Protein AF-A0A7S1AE52-F1 (afdb_monomer_lite)

pLDDT: mean 74.1, std 18.36, range [29.22, 96.88]

Structure (mmCIF, N/CA/C/O backbone):
data_AF-A0A7S1AE52-F1
#
_entry.id   AF-A0A7S1AE52-F1
#
loop_
_atom_site.group_PDB
_atom_site.id
_atom_site.type_symbol
_atom_site.label_atom_id
_atom_site.label_alt_id
_atom_site.label_comp_id
_atom_site.label_asym_id
_atom_site.label_entity_id
_atom_site.label_seq_id
_atom_site.pdbx_PDB_ins_code
_atom_site.Cartn_x
_atom_site.Cartn_y
_atom_site.Cartn_z
_atom_site.occupancy
_atom_site.B_iso_or_equiv
_atom_site.auth_seq_id
_atom_site.auth_comp_id
_atom_site.auth_asym_id
_atom_site.auth_atom_id
_atom_site.pdbx_PDB_model_num
ATOM 1 N N . SER A 1 1 ? 1.990 -27.982 -14.416 1.00 66.44 1 SER A N 1
ATOM 2 C CA . SER A 1 1 ? 2.678 -29.198 -13.923 1.00 66.44 1 SER A CA 1
ATOM 3 C C . SER A 1 1 ? 4.052 -29.264 -14.554 1.00 66.44 1 SER A C 1
ATOM 5 O O . SER A 1 1 ? 4.209 -28.707 -15.624 1.00 66.44 1 SER A O 1
ATOM 7 N N . TRP A 1 2 ? 5.052 -29.884 -13.930 1.00 62.38 2 TRP A N 1
ATOM 8 C CA . TRP A 1 2 ? 6.302 -30.185 -14.641 1.00 62.38 2 TRP A CA 1
ATOM 9 C C . TRP A 1 2 ? 6.103 -31.442 -15.500 1.00 62.38 2 TRP A C 1
ATOM 11 O O . TRP A 1 2 ? 5.655 -32.460 -14.971 1.00 62.38 2 TRP A O 1
ATOM 21 N N . ASP A 1 3 ? 6.405 -31.352 -16.794 1.00 71.38 3 ASP A N 1
ATOM 22 C CA . ASP A 1 3 ? 6.378 -32.452 -17.761 1.00 71.38 3 ASP A CA 1
ATOM 23 C C . ASP A 1 3 ? 7.810 -32.965 -17.969 1.00 71.38 3 ASP A C 1
ATOM 25 O O . ASP A 1 3 ? 8.670 -32.288 -18.541 1.00 71.38 3 ASP A O 1
ATOM 29 N N . VAL A 1 4 ? 8.061 -34.171 -17.457 1.00 66.31 4 VAL A N 1
ATOM 30 C CA . VAL A 1 4 ? 9.372 -34.831 -17.472 1.00 66.31 4 VAL A CA 1
ATOM 31 C C . VAL A 1 4 ? 9.773 -35.239 -18.892 1.00 66.31 4 VAL A C 1
ATOM 33 O O . VAL A 1 4 ? 10.953 -35.161 -19.225 1.00 66.31 4 VAL A O 1
ATOM 36 N N . ASP A 1 5 ? 8.811 -35.619 -19.735 1.00 67.69 5 ASP A N 1
ATOM 37 C CA . ASP A 1 5 ? 9.072 -36.125 -21.086 1.00 67.69 5 ASP A CA 1
ATOM 38 C C . ASP A 1 5 ? 9.421 -34.989 -22.056 1.00 67.69 5 ASP A C 1
ATOM 40 O O . ASP A 1 5 ? 10.142 -35.193 -23.035 1.00 67.69 5 ASP A O 1
ATOM 44 N N . ARG A 1 6 ? 8.931 -33.775 -21.774 1.00 61.56 6 ARG A N 1
ATOM 45 C CA . ARG A 1 6 ? 9.176 -32.571 -22.586 1.00 61.56 6 ARG A CA 1
ATOM 46 C C . ARG A 1 6 ? 10.157 -31.576 -21.967 1.00 61.56 6 ARG A C 1
ATOM 48 O O . ARG A 1 6 ? 10.459 -30.569 -22.603 1.00 61.56 6 ARG A O 1
ATOM 55 N N . GLY A 1 7 ? 10.645 -31.830 -20.751 1.00 63.31 7 GLY A N 1
ATOM 56 C CA . GLY A 1 7 ? 11.603 -30.960 -20.060 1.00 63.31 7 GLY A CA 1
ATOM 57 C C . GLY A 1 7 ? 11.081 -29.537 -19.819 1.00 63.31 7 GLY A C 1
ATOM 58 O O . GLY A 1 7 ? 11.831 -28.569 -19.954 1.00 63.31 7 GLY A O 1
ATOM 59 N N . GLY A 1 8 ? 9.788 -29.390 -19.515 1.00 71.75 8 GLY A N 1
ATOM 60 C CA . GLY A 1 8 ? 9.139 -28.081 -19.437 1.00 71.75 8 GLY A CA 1
ATOM 61 C C . GLY A 1 8 ? 7.974 -28.011 -18.456 1.00 71.75 8 GLY A C 1
ATOM 62 O O . GLY A 1 8 ? 7.498 -29.013 -17.927 1.00 71.75 8 GLY A O 1
ATOM 63 N N . TRP A 1 9 ? 7.497 -26.795 -18.209 1.00 64.94 9 TRP A N 1
ATOM 64 C CA . TRP A 1 9 ? 6.322 -26.527 -17.387 1.00 64.94 9 TRP A CA 1
ATOM 65 C C . TRP A 1 9 ? 5.065 -26.470 -18.253 1.00 64.94 9 TRP A C 1
ATOM 67 O O . TRP A 1 9 ? 4.954 -25.649 -19.156 1.00 64.94 9 TRP A O 1
ATOM 77 N N . GLU A 1 10 ? 4.072 -27.291 -17.943 1.00 64.12 10 GLU A N 1
ATOM 78 C CA . GLU A 1 10 ? 2.704 -27.108 -18.413 1.00 64.12 10 GLU A CA 1
ATOM 79 C C . GLU A 1 10 ? 2.017 -26.007 -17.608 1.00 64.12 10 GLU A C 1
ATOM 81 O O . GLU A 1 10 ? 1.834 -26.120 -16.387 1.00 64.12 10 GLU A O 1
ATOM 86 N N . VAL A 1 11 ? 1.610 -24.952 -18.301 1.00 65.25 11 VAL A N 1
ATOM 87 C CA . VAL A 1 11 ? 0.872 -23.832 -17.730 1.00 65.25 11 VAL A CA 1
ATOM 88 C C . VAL A 1 11 ? -0.557 -23.869 -18.246 1.00 65.25 11 VAL A C 1
ATOM 90 O O . VAL A 1 11 ? -0.800 -23.932 -19.452 1.00 65.25 11 VAL A O 1
ATOM 93 N N . PHE A 1 12 ? -1.500 -23.825 -17.309 1.00 58.16 12 PHE A N 1
ATOM 94 C CA . PHE A 1 12 ? -2.924 -23.721 -17.596 1.00 58.16 12 PHE A CA 1
ATOM 95 C C . PHE A 1 12 ? -3.295 -22.247 -17.685 1.00 58.16 12 PHE A C 1
ATOM 97 O O . PHE A 1 12 ? -3.164 -21.504 -16.711 1.00 58.16 12 PHE A O 1
ATOM 104 N N . LEU A 1 13 ? -3.735 -21.825 -18.863 1.00 59.34 13 LEU A N 1
ATOM 105 C CA . LEU A 1 13 ? -4.192 -20.467 -19.101 1.00 59.34 13 LEU A CA 1
ATOM 106 C C . LEU A 1 13 ? -5.640 -20.310 -18.627 1.00 59.34 13 LEU A C 1
ATOM 108 O O . LEU A 1 13 ? -6.417 -21.265 -18.602 1.00 59.34 13 LEU A O 1
ATOM 112 N N . SER A 1 14 ? -6.034 -19.079 -18.303 1.00 40.97 14 SER A N 1
ATOM 113 C CA . SER A 1 14 ? -7.422 -18.742 -17.948 1.00 40.97 14 SER A CA 1
ATOM 114 C C . SER A 1 14 ? -8.420 -19.007 -19.084 1.00 40.97 14 SER A C 1
ATOM 116 O O . SER A 1 14 ? -9.617 -19.105 -18.834 1.00 40.97 14 SER A O 1
ATOM 118 N N . SER A 1 15 ? -7.929 -19.179 -20.316 1.00 56.28 15 SER A N 1
ATOM 119 C CA . SER A 1 15 ? -8.690 -19.628 -21.485 1.00 56.28 15 SER A CA 1
ATOM 120 C C . SER A 1 15 ? -9.031 -21.127 -21.475 1.00 56.28 15 SER A C 1
ATOM 122 O O . SER A 1 15 ? -9.765 -21.581 -22.347 1.00 56.28 15 SER A O 1
ATOM 124 N N . GLY A 1 16 ? -8.493 -21.906 -20.529 1.00 58.25 16 GLY A N 1
ATOM 125 C CA . GLY A 1 16 ? -8.611 -23.368 -20.491 1.00 58.25 16 GLY A CA 1
ATOM 126 C C . GLY A 1 16 ? -7.585 -24.103 -21.362 1.00 58.25 16 GLY A C 1
ATOM 127 O O . GLY A 1 16 ? -7.551 -25.332 -21.366 1.00 58.25 16 GLY A O 1
ATOM 128 N N . GLU A 1 17 ? -6.729 -23.373 -22.081 1.00 60.62 17 GLU A N 1
ATOM 129 C CA . GLU A 1 17 ? -5.633 -23.943 -22.863 1.00 60.62 17 GLU A CA 1
ATOM 130 C C . GLU A 1 17 ? -4.474 -24.371 -21.951 1.00 60.62 17 GLU A C 1
ATOM 132 O O . GLU A 1 17 ? -4.140 -23.692 -20.978 1.00 60.62 17 GLU A O 1
ATOM 137 N N . THR A 1 18 ? -3.834 -25.490 -22.286 1.00 61.44 18 THR A N 1
ATOM 138 C CA . THR A 1 18 ? -2.590 -25.934 -21.645 1.00 61.44 18 THR A CA 1
ATOM 139 C C . THR A 1 18 ? -1.436 -25.693 -22.608 1.00 61.44 18 THR A C 1
ATOM 141 O O . THR A 1 18 ? -1.448 -26.226 -23.716 1.00 61.44 18 THR A O 1
ATOM 144 N N . LYS A 1 19 ? -0.440 -24.902 -22.197 1.00 67.81 19 LYS A N 1
ATOM 145 C CA . LYS A 1 19 ? 0.780 -24.666 -22.984 1.00 67.81 19 LYS A CA 1
ATOM 146 C C . LYS A 1 19 ? 2.000 -25.238 -22.281 1.00 67.81 19 LYS A C 1
ATOM 148 O O . LYS A 1 19 ? 2.172 -25.043 -21.081 1.00 67.81 19 LYS A O 1
ATOM 153 N N . SER A 1 20 ? 2.865 -25.898 -23.045 1.00 64.81 20 SER A N 1
ATOM 154 C CA . SER A 1 20 ? 4.190 -26.308 -22.579 1.00 64.81 20 SER A CA 1
ATOM 155 C C . SER A 1 20 ? 5.163 -25.141 -22.747 1.00 64.81 20 SER A C 1
ATOM 157 O O . SER A 1 20 ? 5.385 -24.672 -23.862 1.00 64.81 20 SER A O 1
ATOM 159 N N . ILE A 1 21 ? 5.742 -24.676 -21.645 1.00 63.88 21 ILE A N 1
ATOM 160 C CA . ILE A 1 21 ? 6.826 -23.696 -21.626 1.00 63.88 21 ILE A CA 1
ATOM 161 C C . ILE A 1 21 ? 8.122 -24.452 -21.343 1.00 63.88 21 ILE A C 1
ATOM 163 O O . ILE A 1 21 ? 8.258 -25.091 -20.299 1.00 63.88 21 ILE A O 1
ATOM 167 N N . LEU A 1 22 ? 9.067 -24.406 -22.280 1.00 60.69 22 LEU A N 1
ATOM 168 C CA . LEU A 1 22 ? 10.377 -25.036 -22.108 1.00 60.69 22 LEU A CA 1
ATOM 169 C C . LEU A 1 22 ? 11.148 -24.344 -20.978 1.00 60.69 22 LEU A C 1
ATOM 171 O O . LEU A 1 22 ? 11.118 -23.118 -20.869 1.00 60.69 22 LEU A O 1
ATOM 175 N N . ALA A 1 23 ? 11.842 -25.123 -20.146 1.00 55.34 23 ALA A N 1
ATOM 176 C CA . ALA A 1 23 ? 12.580 -24.597 -18.996 1.00 55.34 23 ALA A CA 1
ATOM 177 C C . ALA A 1 23 ? 13.668 -23.582 -19.387 1.00 55.34 23 ALA A C 1
ATOM 179 O O . ALA A 1 23 ? 13.925 -22.645 -18.644 1.00 55.34 23 ALA A O 1
ATOM 180 N N . GLU A 1 24 ? 14.253 -23.721 -20.577 1.00 53.72 24 GLU A N 1
ATOM 181 C CA . GLU A 1 24 ? 15.233 -22.776 -21.130 1.00 53.72 24 GLU A CA 1
ATOM 182 C C . GLU A 1 24 ? 14.664 -21.372 -21.389 1.00 53.72 24 GLU A C 1
ATOM 184 O O . GLU A 1 24 ? 15.418 -20.408 -21.373 1.00 53.72 24 GLU A O 1
ATOM 189 N N . ASN A 1 25 ? 13.341 -21.250 -21.559 1.00 48.78 25 ASN A N 1
ATOM 190 C CA . ASN A 1 25 ? 12.641 -19.972 -21.727 1.00 48.78 25 ASN A CA 1
ATOM 191 C C . ASN A 1 25 ? 12.161 -19.381 -20.386 1.00 48.78 25 ASN A C 1
ATOM 193 O O . ASN A 1 25 ? 11.552 -18.313 -20.359 1.00 48.78 25 ASN A O 1
ATOM 197 N N . LEU A 1 26 ? 12.395 -20.084 -19.273 1.00 45.78 26 LEU A N 1
ATOM 198 C CA . LEU A 1 26 ? 12.061 -19.670 -17.913 1.00 45.78 26 LEU A CA 1
ATOM 199 C C . LEU A 1 26 ? 13.355 -19.541 -17.108 1.00 45.78 26 LEU A C 1
ATOM 201 O O . LEU A 1 26 ? 13.813 -20.485 -16.469 1.00 45.78 26 LEU A O 1
ATOM 205 N N . HIS A 1 27 ? 13.940 -18.349 -17.108 1.00 45.44 27 HIS A N 1
ATOM 206 C CA . HIS A 1 27 ? 15.081 -18.062 -16.247 1.00 45.44 27 HIS A CA 1
ATOM 207 C C . HIS A 1 27 ? 14.590 -17.710 -14.838 1.00 45.44 27 HIS A C 1
ATOM 209 O O . HIS A 1 27 ? 14.146 -16.592 -14.580 1.00 45.44 27 HIS A O 1
ATOM 215 N N . LEU A 1 28 ? 14.678 -18.668 -13.910 1.00 40.53 28 LEU A N 1
ATOM 216 C CA . LEU A 1 28 ? 14.744 -18.347 -12.484 1.00 40.53 28 LEU A CA 1
ATOM 217 C C . LEU A 1 28 ? 16.058 -17.599 -12.255 1.00 40.53 28 LEU A C 1
ATOM 219 O O . LEU A 1 28 ? 17.143 -18.164 -12.390 1.00 40.53 28 LEU A O 1
ATOM 223 N N . VAL A 1 29 ? 15.962 -16.302 -11.976 1.00 42.91 29 VAL A N 1
ATOM 224 C CA . VAL A 1 29 ? 17.127 -15.498 -11.615 1.00 42.91 29 VAL A CA 1
ATOM 225 C C . VAL A 1 29 ? 17.435 -15.793 -10.147 1.00 42.91 29 VAL A C 1
ATOM 227 O O . VAL A 1 29 ? 16.880 -15.170 -9.248 1.00 42.91 29 VAL A O 1
ATOM 230 N N . ASP A 1 30 ? 18.290 -16.788 -9.901 1.00 34.81 30 ASP A N 1
ATOM 231 C CA . ASP A 1 30 ? 18.739 -17.164 -8.547 1.00 34.81 30 ASP A CA 1
ATOM 232 C C . ASP A 1 30 ? 19.649 -16.098 -7.905 1.00 34.81 30 ASP A C 1
ATOM 234 O O . ASP A 1 30 ? 19.925 -16.134 -6.703 1.00 34.81 30 ASP A O 1
ATOM 238 N N . GLN A 1 31 ? 20.137 -15.135 -8.693 1.00 38.19 31 GLN A N 1
ATOM 239 C CA . GLN A 1 31 ? 20.915 -14.013 -8.182 1.00 38.19 31 GLN A CA 1
ATOM 240 C C . GLN A 1 31 ? 19.972 -12.901 -7.721 1.00 38.19 31 GLN A C 1
ATOM 242 O O . GLN A 1 31 ? 19.211 -12.336 -8.502 1.00 38.19 31 GLN A O 1
ATOM 247 N N . VAL A 1 32 ? 20.026 -12.590 -6.424 1.00 43.69 32 VAL A N 1
ATOM 248 C CA . VAL A 1 32 ? 19.354 -11.418 -5.858 1.00 43.69 32 VAL A CA 1
ATOM 249 C C . VAL A 1 32 ? 20.001 -10.176 -6.461 1.00 43.69 32 VAL A C 1
ATOM 251 O O . VAL A 1 32 ? 21.048 -9.724 -5.999 1.00 43.69 32 VAL A O 1
ATOM 254 N N . GLU A 1 33 ? 19.375 -9.637 -7.499 1.00 45.00 33 GLU A N 1
ATOM 255 C CA . GLU A 1 33 ? 19.780 -8.366 -8.082 1.00 45.00 33 GLU A CA 1
ATOM 256 C C . GLU A 1 33 ? 19.537 -7.238 -7.077 1.00 45.00 33 GLU A C 1
ATOM 258 O O . GLU A 1 33 ? 18.472 -7.129 -6.460 1.00 45.00 33 GLU A O 1
ATOM 263 N N . VAL A 1 34 ? 20.544 -6.379 -6.906 1.00 52.03 34 VAL A N 1
ATOM 264 C CA . VAL A 1 34 ? 20.445 -5.204 -6.026 1.00 52.03 34 VAL A CA 1
ATOM 265 C C . VAL A 1 34 ? 19.402 -4.218 -6.569 1.00 52.03 34 VAL A C 1
ATOM 267 O O . VAL A 1 34 ? 18.691 -3.582 -5.785 1.00 52.03 34 VAL A O 1
ATOM 270 N N . GLU A 1 35 ? 19.271 -4.159 -7.898 1.00 52.91 35 GLU A N 1
ATOM 271 C CA . GLU A 1 35 ? 18.301 -3.352 -8.639 1.00 52.91 35 GLU A CA 1
ATOM 272 C C . GLU A 1 35 ? 17.615 -4.215 -9.715 1.00 52.91 35 GLU A C 1
ATOM 274 O O . GLU A 1 35 ? 18.134 -4.348 -10.824 1.00 52.91 35 GLU A O 1
ATOM 279 N N . PRO A 1 36 ? 16.466 -4.849 -9.412 1.00 52.31 36 PRO A N 1
ATOM 280 C CA . PRO A 1 36 ? 15.739 -5.625 -10.409 1.00 52.31 36 PRO A CA 1
ATOM 281 C C . PRO A 1 36 ? 15.164 -4.694 -11.486 1.00 52.31 36 PRO A C 1
ATOM 283 O O . PRO A 1 36 ? 14.478 -3.725 -11.163 1.00 52.31 36 PRO A O 1
ATOM 286 N N . LYS A 1 37 ? 15.400 -5.013 -12.762 1.00 52.75 37 LYS A N 1
ATOM 287 C CA . LYS A 1 37 ? 14.788 -4.327 -13.909 1.00 52.75 37 LYS A CA 1
ATOM 288 C C . LYS A 1 37 ? 13.610 -5.147 -14.426 1.00 52.75 37 LYS A C 1
ATOM 290 O O . LYS A 1 37 ? 13.794 -6.306 -14.799 1.00 52.75 37 LYS A O 1
ATOM 295 N N . LEU A 1 38 ? 12.411 -4.570 -14.469 1.00 52.78 38 LEU A N 1
ATOM 296 C CA . LEU A 1 38 ? 11.306 -5.157 -15.226 1.00 52.78 38 LEU A CA 1
ATOM 297 C C . LEU A 1 38 ? 11.445 -4.643 -16.662 1.00 52.78 38 LEU A C 1
ATOM 299 O O . LEU A 1 38 ? 11.381 -3.442 -16.898 1.00 52.78 38 LEU A O 1
ATOM 303 N N . SER A 1 39 ? 11.708 -5.522 -17.630 1.00 47.47 39 SER A N 1
ATOM 304 C CA . SER A 1 39 ? 11.838 -5.086 -19.024 1.00 47.47 39 SER A CA 1
ATOM 305 C C . SER A 1 39 ? 10.466 -4.758 -19.616 1.00 47.47 39 SER A C 1
ATOM 307 O O . SER A 1 39 ? 9.587 -5.618 -19.650 1.00 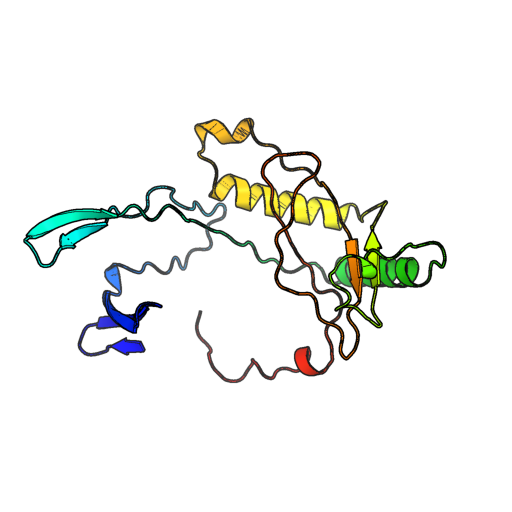47.47 39 SER A O 1
ATOM 309 N N . ILE A 1 40 ? 10.322 -3.542 -20.141 1.00 48.75 40 ILE A N 1
ATOM 310 C CA . ILE A 1 40 ? 9.098 -2.995 -20.751 1.00 48.75 40 ILE A CA 1
ATOM 311 C C . ILE A 1 40 ? 8.679 -3.664 -22.074 1.00 48.75 40 ILE A C 1
ATOM 313 O O . ILE A 1 40 ? 7.547 -3.494 -22.525 1.00 48.75 40 ILE A O 1
ATOM 317 N N . PHE A 1 41 ? 9.556 -4.455 -22.699 1.00 49.94 41 PHE A N 1
ATOM 318 C CA . PHE A 1 41 ? 9.269 -5.129 -23.965 1.00 49.94 41 PHE A CA 1
ATOM 319 C C . PHE A 1 41 ? 8.783 -6.555 -23.712 1.00 49.94 41 PHE A C 1
ATOM 321 O O . PHE A 1 41 ? 9.564 -7.503 -23.626 1.00 49.94 41 PHE A O 1
ATOM 328 N N . GLY A 1 42 ? 7.462 -6.696 -23.595 1.00 51.25 42 GLY A N 1
ATOM 329 C CA . GLY A 1 42 ? 6.806 -7.986 -23.758 1.00 51.25 42 GLY A CA 1
ATOM 330 C C . GLY A 1 42 ? 7.159 -8.584 -25.121 1.00 51.25 42 GLY A C 1
ATOM 331 O O . GLY A 1 42 ? 7.307 -7.867 -26.108 1.00 51.25 42 GLY A O 1
ATOM 332 N N . CYS A 1 43 ? 7.324 -9.903 -25.174 1.00 46.47 43 CYS A N 1
ATOM 333 C CA . CYS A 1 43 ? 7.560 -10.599 -26.432 1.00 46.47 43 CYS A CA 1
ATOM 334 C C . CYS A 1 43 ? 6.359 -10.353 -27.364 1.00 46.47 43 CYS A C 1
ATOM 336 O O . CYS A 1 43 ? 5.224 -10.648 -26.979 1.00 46.47 43 CYS A O 1
ATOM 338 N N . GLU A 1 44 ? 6.595 -9.791 -28.551 1.00 51.00 44 GLU A N 1
ATOM 339 C CA . GLU A 1 44 ? 5.577 -9.688 -29.598 1.00 51.00 44 GLU A CA 1
ATOM 340 C C . GLU A 1 44 ? 5.114 -11.100 -29.961 1.00 51.00 44 GLU A C 1
ATOM 342 O O . GLU A 1 44 ? 5.909 -11.950 -30.373 1.00 51.00 44 GLU A O 1
ATOM 347 N N . VAL A 1 45 ? 3.827 -11.384 -29.765 1.00 55.41 45 VAL A N 1
ATOM 348 C CA . VAL A 1 45 ? 3.270 -12.692 -30.104 1.00 55.41 45 VAL A CA 1
ATOM 349 C C . VAL A 1 45 ? 2.627 -12.602 -31.476 1.00 55.41 45 VAL A C 1
ATOM 351 O O . VAL A 1 45 ? 1.530 -12.068 -31.622 1.00 55.41 45 VAL A O 1
ATOM 354 N N . HIS A 1 46 ? 3.287 -13.189 -32.468 1.00 48.69 46 HIS A N 1
ATOM 355 C CA . HIS A 1 46 ? 2.702 -13.393 -33.787 1.00 48.69 46 HIS A CA 1
ATOM 356 C C . HIS A 1 46 ? 1.798 -14.630 -33.778 1.00 48.69 46 HIS A C 1
ATOM 358 O O . HIS A 1 46 ? 2.214 -15.723 -33.385 1.00 48.69 46 HIS A O 1
ATOM 364 N N . GLY A 1 47 ? 0.571 -14.480 -34.260 1.00 51.44 47 GLY A N 1
ATOM 365 C CA . GLY A 1 47 ? -0.384 -15.568 -34.426 1.00 51.44 47 GLY A CA 1
ATOM 366 C C . GLY A 1 47 ? -1.042 -15.566 -35.800 1.00 51.44 47 GLY A C 1
ATOM 367 O O . GLY A 1 47 ? -0.815 -14.683 -36.628 1.00 51.44 47 GLY A O 1
ATOM 368 N N . ALA A 1 48 ? -1.861 -16.586 -36.044 1.00 54.41 48 ALA A N 1
ATOM 369 C CA . ALA A 1 48 ? -2.714 -16.674 -37.220 1.00 54.41 48 ALA A CA 1
ATOM 370 C C . ALA A 1 48 ? -4.125 -17.107 -36.808 1.00 54.41 48 ALA A C 1
ATOM 372 O O . ALA A 1 48 ? -4.293 -18.027 -36.003 1.00 54.41 48 ALA A O 1
ATOM 373 N N . LEU A 1 49 ? -5.138 -16.435 -37.348 1.00 57.12 49 LEU A N 1
ATOM 374 C CA . LEU A 1 49 ? -6.539 -16.811 -37.199 1.00 57.12 49 LEU A CA 1
ATOM 375 C C . LEU A 1 49 ? -6.829 -18.079 -38.011 1.00 57.12 49 LEU A C 1
ATOM 377 O O . LEU A 1 49 ? -6.115 -18.412 -38.956 1.00 57.12 49 LEU A O 1
ATOM 381 N N . SER A 1 50 ? -7.919 -18.778 -37.686 1.00 53.12 50 SER A N 1
ATOM 382 C CA . SER A 1 50 ? -8.328 -20.017 -38.371 1.00 53.12 50 SER A CA 1
ATOM 383 C C . SER A 1 50 ? -8.564 -19.853 -39.879 1.00 53.12 50 SER A C 1
ATOM 385 O O . SER A 1 50 ? -8.559 -20.840 -40.609 1.00 53.12 50 SER A O 1
ATOM 387 N N . GLN A 1 51 ? -8.749 -18.616 -40.345 1.00 67.19 51 GLN A N 1
ATOM 388 C CA . GLN A 1 51 ? -8.916 -18.256 -41.755 1.00 67.19 51 GLN A CA 1
ATOM 389 C C . GLN A 1 51 ? -7.600 -17.854 -42.451 1.00 67.19 51 GLN A C 1
ATOM 391 O O . GLN A 1 51 ? -7.608 -17.583 -43.646 1.00 67.19 51 GLN A O 1
ATOM 396 N N . GLY A 1 52 ? -6.468 -17.867 -41.735 1.00 57.53 52 GLY A N 1
ATOM 397 C CA . GLY A 1 52 ? -5.126 -17.622 -42.277 1.00 57.53 52 GLY A CA 1
ATOM 398 C C . GLY A 1 52 ? -4.575 -16.207 -42.066 1.00 57.53 52 GLY A C 1
ATOM 399 O O . GLY A 1 52 ? -3.388 -15.989 -42.309 1.00 57.53 52 GLY A O 1
ATOM 400 N N . ASP A 1 53 ? -5.386 -15.264 -41.581 1.00 73.44 53 ASP A N 1
ATOM 401 C CA . ASP A 1 53 ? -4.940 -13.894 -41.305 1.00 73.44 53 ASP A CA 1
ATOM 402 C C . ASP A 1 53 ? -3.971 -13.845 -40.122 1.00 73.44 53 ASP A C 1
ATOM 404 O O . ASP A 1 53 ? -4.229 -14.434 -39.070 1.00 73.44 53 ASP A O 1
ATOM 408 N N . ARG A 1 54 ? -2.857 -13.125 -40.281 1.00 59.34 54 ARG A N 1
ATOM 409 C CA . ARG A 1 54 ? -1.855 -12.942 -39.222 1.00 59.34 54 ARG A CA 1
ATOM 410 C C . ARG A 1 54 ? -2.297 -11.847 -38.253 1.00 59.34 54 ARG A C 1
ATOM 412 O O . ARG A 1 54 ? -2.897 -10.862 -38.675 1.00 59.34 54 ARG A O 1
ATOM 419 N N . PHE A 1 55 ? -1.972 -12.005 -36.975 1.00 54.84 55 PHE A N 1
ATOM 420 C CA . PHE A 1 55 ? -2.155 -10.965 -35.965 1.00 54.84 55 PHE A CA 1
ATOM 421 C C . PHE A 1 55 ? -0.924 -10.853 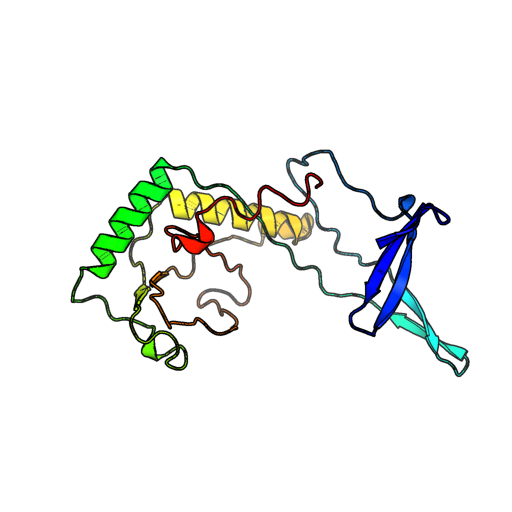-35.073 1.00 54.84 55 PHE A C 1
ATOM 423 O O . PHE A 1 55 ? -0.230 -11.845 -34.850 1.00 54.84 55 PHE A O 1
ATOM 430 N N . ASP A 1 56 ? -0.732 -9.664 -34.511 1.00 64.50 56 ASP A N 1
ATOM 431 C CA . ASP A 1 56 ? 0.304 -9.377 -33.526 1.00 64.50 56 ASP A CA 1
ATOM 432 C C . ASP A 1 56 ? -0.371 -9.037 -32.196 1.00 64.50 56 ASP A C 1
ATOM 434 O O . ASP A 1 56 ? -1.318 -8.245 -32.140 1.00 64.50 56 ASP A O 1
ATOM 438 N N . LEU A 1 57 ? 0.080 -9.674 -31.120 1.00 49.19 57 LEU A N 1
ATOM 439 C CA . LEU A 1 57 ? -0.399 -9.429 -29.768 1.00 49.19 57 LEU A CA 1
ATOM 440 C C . LEU A 1 57 ? 0.737 -8.864 -28.918 1.00 49.19 57 LEU A C 1
ATOM 442 O O . LEU A 1 57 ? 1.779 -9.492 -28.740 1.00 49.19 57 LEU A O 1
ATOM 446 N N . TRP A 1 58 ? 0.479 -7.683 -28.360 1.00 60.06 58 TRP A N 1
ATOM 447 C CA . TRP A 1 58 ? 1.380 -6.957 -27.471 1.00 60.06 58 TRP A CA 1
ATOM 448 C C . TRP A 1 58 ? 0.841 -7.033 -26.038 1.00 60.06 58 TRP A C 1
ATOM 450 O O . TRP A 1 58 ? -0.152 -6.369 -25.727 1.00 60.06 58 TRP A O 1
ATOM 460 N N . PRO A 1 59 ? 1.424 -7.850 -25.145 1.00 54.47 59 PRO A N 1
ATOM 461 C CA . PRO A 1 59 ? 1.007 -7.876 -23.750 1.00 54.47 59 PRO A CA 1
ATOM 462 C C . PRO A 1 59 ? 1.51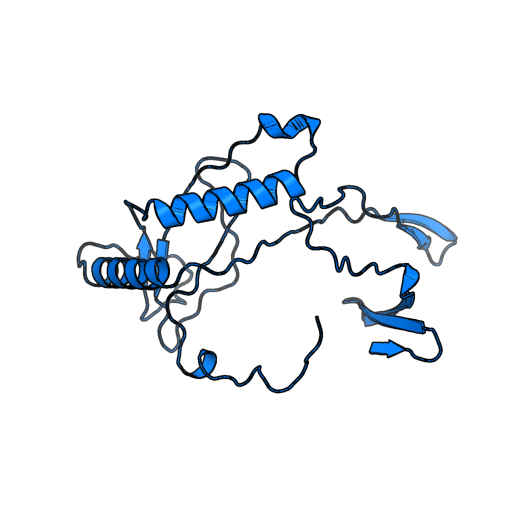0 -6.607 -23.045 1.00 54.47 59 PRO A C 1
ATOM 464 O O . PRO A 1 59 ? 2.681 -6.494 -22.702 1.00 54.47 59 PRO A O 1
ATOM 467 N N . LEU A 1 60 ? 0.609 -5.643 -22.834 1.00 56.56 60 LEU A N 1
ATOM 468 C CA . LEU A 1 60 ? 0.927 -4.315 -22.285 1.00 56.56 60 LEU A CA 1
ATOM 469 C C . LEU A 1 60 ? 0.962 -4.243 -20.745 1.00 56.56 60 LEU A C 1
ATOM 471 O O . LEU A 1 60 ? 1.100 -3.156 -20.191 1.00 56.56 60 LEU A O 1
ATOM 475 N N . VAL A 1 61 ? 0.784 -5.356 -20.025 1.00 56.16 61 VAL A N 1
ATOM 476 C CA . VAL A 1 61 ? 0.594 -5.326 -18.564 1.00 56.16 61 VAL A CA 1
ATOM 477 C C . VAL A 1 61 ? 1.787 -5.948 -17.844 1.00 56.16 61 VAL A C 1
ATOM 479 O O . VAL A 1 61 ? 1.797 -7.149 -17.584 1.00 56.16 61 VAL A O 1
ATOM 482 N N . TYR A 1 62 ? 2.765 -5.122 -17.466 1.00 64.00 62 TYR A N 1
ATOM 483 C CA . TYR A 1 62 ? 3.693 -5.463 -16.385 1.00 64.00 62 TYR A CA 1
ATOM 484 C C . TYR A 1 62 ? 3.208 -4.825 -15.081 1.00 64.00 62 TYR A C 1
ATOM 486 O O . TYR A 1 62 ? 3.237 -3.611 -14.903 1.00 64.00 62 TYR A O 1
ATOM 494 N N . SER A 1 63 ? 2.743 -5.667 -14.158 1.00 69.81 63 SER A N 1
ATOM 495 C CA . SER A 1 63 ? 2.486 -5.307 -12.762 1.00 69.81 63 SER A CA 1
ATOM 496 C C . SER A 1 63 ? 3.607 -5.863 -11.889 1.00 69.81 63 SER A C 1
ATOM 498 O O . SER A 1 63 ? 3.931 -7.045 -12.002 1.00 69.81 63 SER A O 1
ATOM 500 N N . GLY A 1 64 ? 4.160 -5.051 -10.993 1.00 76.94 64 GLY A N 1
ATOM 501 C CA . GLY A 1 64 ? 5.161 -5.485 -10.019 1.00 76.94 64 GLY A CA 1
ATOM 502 C C . GLY A 1 64 ? 4.664 -5.315 -8.586 1.00 76.94 64 GLY A C 1
ATOM 503 O O . GLY A 1 64 ? 3.895 -4.403 -8.289 1.00 76.94 64 GLY A O 1
ATOM 504 N N . PHE A 1 65 ? 5.129 -6.177 -7.684 1.00 85.62 65 PHE A N 1
ATOM 505 C CA . PHE A 1 65 ? 4.975 -5.987 -6.244 1.00 85.62 65 PHE A CA 1
ATOM 506 C C . PHE A 1 65 ? 6.331 -6.138 -5.560 1.00 85.62 65 PHE A C 1
ATOM 508 O O . PHE A 1 65 ? 7.130 -7.002 -5.913 1.00 85.62 65 PHE A O 1
ATOM 515 N N . ILE A 1 66 ? 6.573 -5.315 -4.543 1.00 86.44 66 ILE A N 1
ATOM 516 C CA . ILE A 1 66 ? 7.708 -5.472 -3.639 1.00 86.44 66 ILE A CA 1
ATOM 517 C C . ILE A 1 66 ? 7.199 -5.970 -2.291 1.00 86.44 66 ILE A C 1
ATOM 519 O O . ILE A 1 66 ? 6.239 -5.440 -1.732 1.00 86.44 66 ILE A O 1
ATOM 523 N N . ARG A 1 67 ? 7.846 -7.009 -1.762 1.00 90.06 67 ARG A N 1
ATOM 524 C CA . ARG A 1 67 ? 7.564 -7.545 -0.430 1.00 90.06 67 ARG A CA 1
ATOM 525 C C . ARG A 1 67 ? 8.818 -7.436 0.418 1.00 90.06 67 ARG A C 1
ATOM 527 O O . ARG A 1 67 ? 9.863 -7.952 0.041 1.00 90.06 67 ARG A O 1
ATOM 534 N N . THR A 1 68 ? 8.696 -6.824 1.588 1.00 89.75 68 THR A N 1
ATOM 535 C CA . THR A 1 68 ? 9.789 -6.736 2.559 1.00 89.75 68 THR A CA 1
ATOM 536 C C . THR A 1 68 ? 9.312 -7.095 3.958 1.00 89.75 68 THR A C 1
ATOM 538 O O . THR A 1 68 ? 8.115 -7.057 4.254 1.00 89.75 68 THR A O 1
ATOM 541 N N . ARG A 1 69 ? 10.254 -7.465 4.827 1.00 89.81 69 ARG A N 1
ATOM 542 C CA . ARG A 1 69 ? 9.984 -7.698 6.244 1.00 89.81 69 ARG A CA 1
ATOM 543 C C . ARG A 1 69 ? 10.235 -6.411 7.017 1.00 89.81 69 ARG A C 1
ATOM 545 O O . ARG A 1 69 ? 11.351 -5.900 7.038 1.00 89.81 69 ARG A O 1
ATOM 552 N N . VAL A 1 70 ? 9.200 -5.923 7.690 1.00 90.94 70 VAL A N 1
ATOM 553 C CA . VAL A 1 70 ? 9.314 -4.774 8.590 1.00 90.94 70 VAL A CA 1
ATOM 554 C C . VAL A 1 70 ? 10.036 -5.198 9.878 1.00 90.94 70 VAL A C 1
ATOM 556 O O . VAL A 1 70 ? 9.735 -6.274 10.406 1.00 90.94 70 VAL A O 1
ATOM 559 N N . PRO A 1 71 ? 10.985 -4.399 10.403 1.00 93.06 71 PRO A N 1
ATOM 560 C CA . PRO A 1 71 ? 11.642 -4.699 11.670 1.00 93.06 71 PRO A CA 1
ATOM 561 C C . PRO A 1 71 ? 10.645 -4.846 12.824 1.00 93.06 71 PRO A C 1
ATOM 563 O O . PRO A 1 71 ? 9.723 -4.047 12.961 1.00 93.06 71 PRO A O 1
ATOM 566 N N . GLU A 1 72 ? 10.867 -5.821 13.705 1.00 92.19 72 GLU A N 1
ATOM 567 C CA . GLU A 1 72 ? 9.941 -6.130 14.805 1.00 92.19 72 GLU A CA 1
ATOM 568 C C . GLU A 1 72 ? 9.714 -4.941 15.749 1.00 92.19 72 GLU A C 1
ATOM 570 O O . GLU A 1 72 ? 8.578 -4.653 16.111 1.00 92.19 72 GLU A O 1
ATOM 575 N N . ARG A 1 73 ? 10.766 -4.165 16.051 1.00 96.19 73 ARG A N 1
ATOM 576 C CA . ARG A 1 73 ? 10.647 -2.919 16.833 1.00 96.19 73 ARG A CA 1
ATOM 577 C C . ARG A 1 73 ? 9.649 -1.928 16.221 1.00 96.19 73 ARG A C 1
ATOM 579 O O . ARG A 1 73 ? 8.944 -1.242 16.954 1.00 96.19 73 ARG A O 1
ATOM 586 N N . LEU A 1 74 ? 9.613 -1.849 14.887 1.00 95.50 74 LEU A N 1
ATOM 587 C CA . LEU A 1 74 ? 8.750 -0.929 14.158 1.00 95.50 74 LEU A CA 1
ATOM 588 C C . LEU A 1 74 ? 7.324 -1.474 14.157 1.00 95.50 74 LEU A C 1
ATOM 590 O O . LEU A 1 74 ? 6.399 -0.728 14.438 1.00 95.50 74 LEU A O 1
ATOM 594 N N . LEU A 1 75 ? 7.151 -2.784 13.955 1.00 95.31 75 LEU A N 1
ATOM 595 C CA . LEU A 1 75 ? 5.846 -3.442 14.077 1.00 95.31 75 LEU A CA 1
ATOM 596 C C . LEU A 1 75 ? 5.221 -3.253 15.463 1.00 95.31 75 LEU A C 1
ATOM 598 O O . LEU A 1 75 ? 4.036 -2.952 15.553 1.00 95.31 75 LEU A O 1
ATOM 602 N N . ILE A 1 76 ? 5.995 -3.419 16.539 1.00 94.94 76 ILE A N 1
ATOM 603 C CA . ILE A 1 76 ? 5.506 -3.226 17.912 1.00 94.94 76 ILE A CA 1
ATOM 604 C C . ILE A 1 76 ? 5.073 -1.773 18.121 1.00 94.94 76 ILE A C 1
ATOM 606 O O . ILE A 1 76 ? 3.982 -1.531 18.630 1.00 94.94 76 ILE A O 1
ATOM 610 N N . ARG A 1 77 ? 5.893 -0.807 17.692 1.00 96.00 77 ARG A N 1
ATOM 611 C CA . ARG A 1 77 ? 5.573 0.619 17.825 1.00 96.00 77 ARG A CA 1
ATOM 612 C C . ARG A 1 77 ? 4.318 1.003 17.039 1.00 96.00 77 ARG A C 1
ATOM 614 O O . ARG A 1 77 ? 3.411 1.588 17.616 1.00 96.00 77 ARG A O 1
ATOM 621 N N . LEU A 1 78 ? 4.228 0.592 15.773 1.00 96.56 78 LEU A N 1
ATOM 622 C CA . LEU A 1 78 ? 3.054 0.836 14.931 1.00 96.56 78 LEU A CA 1
ATOM 623 C C . LEU A 1 78 ? 1.786 0.206 15.516 1.00 96.56 78 LEU A C 1
ATOM 625 O O . LEU A 1 78 ? 0.722 0.805 15.430 1.00 96.56 78 LEU A O 1
ATOM 629 N N . ASN A 1 79 ? 1.884 -0.980 16.127 1.00 95.44 79 ASN A N 1
ATOM 630 C CA . ASN A 1 79 ? 0.754 -1.593 16.827 1.00 95.44 79 ASN A CA 1
ATOM 631 C C . ASN A 1 79 ? 0.245 -0.706 17.969 1.00 95.44 79 ASN A C 1
ATOM 633 O O . ASN A 1 79 ? -0.951 -0.438 18.029 1.00 95.44 79 ASN A O 1
ATOM 637 N N . VAL A 1 80 ? 1.146 -0.203 18.820 1.00 95.44 80 VAL A N 1
ATOM 638 C CA . VAL A 1 80 ? 0.779 0.708 19.917 1.00 95.44 80 VAL A CA 1
ATOM 639 C C . VAL A 1 80 ? 0.123 1.980 19.375 1.00 95.44 80 VAL A C 1
ATOM 641 O O . VAL A 1 80 ? -0.948 2.354 19.840 1.00 95.44 80 VAL A O 1
ATOM 644 N N . GLU A 1 81 ? 0.702 2.598 18.343 1.00 94.56 81 GLU A N 1
ATOM 645 C CA . GLU A 1 81 ? 0.132 3.797 17.709 1.00 94.56 81 GLU A CA 1
ATOM 646 C C . GLU A 1 81 ? -1.263 3.539 17.112 1.00 94.56 81 GLU A C 1
ATOM 648 O O . GLU A 1 81 ? -2.153 4.387 17.201 1.00 94.56 81 GLU A O 1
ATOM 653 N N . CYS A 1 82 ? -1.485 2.361 16.519 1.00 93.62 82 CYS A N 1
ATOM 654 C CA . CYS A 1 82 ? -2.791 1.972 15.985 1.00 93.62 82 CYS A CA 1
ATOM 655 C C . CYS A 1 82 ? -3.825 1.740 17.096 1.00 93.62 82 CYS A C 1
ATOM 657 O O . CYS A 1 82 ? -4.983 2.124 16.930 1.00 93.62 82 CYS A O 1
ATOM 659 N N . ASP A 1 83 ? -3.426 1.136 18.217 1.00 92.50 83 ASP A N 1
ATOM 660 C CA . ASP A 1 83 ? -4.297 0.912 19.374 1.00 92.50 83 ASP A CA 1
ATOM 661 C C . ASP A 1 83 ? -4.689 2.237 20.045 1.00 92.50 83 ASP A C 1
ATOM 663 O O . ASP A 1 83 ? -5.858 2.448 20.382 1.00 92.50 83 ASP A O 1
ATOM 667 N N . GLU A 1 84 ? -3.741 3.169 20.172 1.00 92.81 84 GLU A N 1
ATOM 668 C CA . GLU A 1 84 ? -3.995 4.530 20.651 1.00 92.81 84 GLU A CA 1
ATOM 669 C C . GLU A 1 84 ? -4.979 5.263 19.728 1.00 92.81 84 GLU A C 1
ATOM 671 O O . GLU A 1 84 ? -6.005 5.771 20.192 1.00 92.81 84 GLU A O 1
ATOM 676 N N . LEU A 1 85 ? -4.741 5.231 18.411 1.00 92.00 85 LEU A N 1
ATOM 677 C CA . LEU A 1 85 ? -5.622 5.849 17.417 1.00 92.00 85 LEU A CA 1
ATOM 678 C C . LEU A 1 85 ? -7.036 5.246 17.432 1.00 92.00 85 LEU A C 1
ATOM 680 O O . LEU A 1 85 ? -8.026 5.962 17.235 1.00 92.00 85 LEU A O 1
ATOM 684 N N . LEU A 1 86 ? -7.148 3.937 17.670 1.00 89.25 86 LEU A N 1
ATOM 685 C CA . LEU A 1 86 ? -8.426 3.244 17.808 1.00 89.25 86 LEU A CA 1
ATOM 686 C C . LEU A 1 86 ? -9.169 3.674 19.082 1.00 89.25 86 LEU A C 1
ATOM 688 O O . LEU A 1 86 ? -10.391 3.848 19.043 1.00 89.25 86 LEU A O 1
ATOM 692 N N . ALA A 1 87 ? -8.458 3.878 20.192 1.00 88.56 87 ALA A N 1
ATOM 693 C CA . ALA A 1 87 ? -9.036 4.324 21.458 1.00 88.56 87 ALA A CA 1
ATOM 694 C C . ALA A 1 87 ? -9.512 5.792 21.426 1.00 88.56 87 ALA A C 1
ATOM 696 O O . ALA A 1 87 ? -10.407 6.176 22.189 1.00 88.56 87 ALA A O 1
ATOM 697 N N . GLU A 1 88 ? -8.966 6.616 20.528 1.00 86.50 88 GLU A N 1
ATOM 698 C CA . GLU A 1 88 ? -9.384 8.005 20.348 1.00 86.50 88 GLU A CA 1
ATOM 699 C C . GLU A 1 88 ? -10.849 8.112 19.878 1.00 86.50 88 GLU A C 1
ATOM 701 O O . GLU A 1 88 ? -11.220 7.806 18.739 1.00 86.50 88 GLU A O 1
ATOM 706 N N . ARG A 1 89 ? -11.711 8.630 20.764 1.00 66.50 89 ARG A N 1
ATOM 707 C CA . ARG A 1 89 ? -13.148 8.834 20.491 1.00 66.50 89 ARG A CA 1
ATOM 708 C C . ARG A 1 89 ? -13.427 9.804 19.340 1.00 66.50 89 ARG A C 1
ATOM 710 O O . ARG A 1 89 ? -14.487 9.726 18.731 1.00 66.50 89 ARG A O 1
ATOM 717 N N . ALA A 1 90 ? -12.503 10.725 19.068 1.00 72.94 90 ALA A N 1
ATOM 718 C CA . ALA A 1 90 ? -12.640 11.726 18.012 1.00 72.94 90 ALA A CA 1
ATOM 719 C C . ALA A 1 90 ? -12.278 11.191 16.614 1.00 72.94 90 ALA A C 1
ATOM 721 O O . ALA A 1 90 ? -12.532 11.873 15.618 1.00 72.94 90 ALA A O 1
ATOM 722 N N . SER A 1 91 ? -11.694 9.994 16.519 1.00 73.88 91 SER A N 1
ATOM 723 C CA . SER A 1 91 ? -11.282 9.413 15.244 1.00 73.88 91 SER A CA 1
ATOM 724 C C . SER A 1 91 ? -12.510 8.998 14.435 1.00 73.88 91 SER A C 1
ATOM 726 O O . SER A 1 91 ? -13.156 7.984 14.702 1.00 73.88 91 SER A O 1
ATOM 728 N N . LEU A 1 92 ? -12.870 9.789 13.429 1.00 74.31 92 LEU A N 1
ATOM 729 C CA . LEU A 1 92 ? -13.958 9.437 12.521 1.00 74.31 92 LEU A CA 1
ATOM 730 C C . LEU A 1 92 ? -13.539 8.238 11.671 1.00 74.31 92 LEU A C 1
ATOM 732 O O . LEU A 1 92 ? -12.457 8.239 11.084 1.00 74.31 92 LEU A O 1
ATOM 736 N N . SER A 1 93 ? -14.394 7.213 11.616 1.00 79.00 93 SER A N 1
ATOM 737 C CA . SER A 1 93 ? -14.121 6.054 10.775 1.00 79.00 93 SER A CA 1
ATOM 738 C C . SER A 1 93 ? -14.637 6.251 9.358 1.00 79.00 93 SER A C 1
ATOM 740 O O . SER A 1 93 ? -15.775 6.669 9.160 1.00 79.00 93 SER A O 1
ATOM 742 N N . HIS A 1 94 ? -13.813 5.881 8.381 1.00 78.25 94 HIS A N 1
ATOM 743 C CA . HIS A 1 94 ? -14.183 5.874 6.966 1.00 78.25 94 HIS A CA 1
ATOM 744 C C . HIS A 1 94 ? -14.830 4.552 6.515 1.00 78.25 94 HIS A C 1
ATOM 746 O O . HIS A 1 94 ? -15.298 4.460 5.384 1.00 78.25 94 HIS A O 1
ATOM 752 N N . ALA A 1 95 ? -14.919 3.554 7.404 1.00 70.38 95 ALA A N 1
ATOM 753 C CA . ALA A 1 95 ? -15.538 2.252 7.136 1.00 70.38 95 ALA A CA 1
ATOM 754 C C . ALA A 1 95 ? -16.973 2.319 6.560 1.00 70.38 95 ALA A C 1
ATOM 756 O O . ALA A 1 95 ? -17.264 1.544 5.649 1.00 70.38 95 ALA A O 1
ATOM 757 N N . PRO A 1 96 ? -17.857 3.255 6.974 1.00 61.47 96 PRO A N 1
ATOM 758 C CA . PRO A 1 96 ? -19.208 3.348 6.412 1.00 61.47 96 PRO A CA 1
ATOM 759 C C . PRO A 1 96 ? -19.251 3.621 4.901 1.00 61.47 96 PRO A C 1
ATOM 761 O O . PRO A 1 96 ? -20.238 3.288 4.251 1.00 61.47 96 PRO A O 1
ATOM 764 N N . PHE A 1 97 ? -18.191 4.201 4.328 1.00 63.62 97 PHE A N 1
ATOM 765 C CA . PHE A 1 97 ? -18.105 4.493 2.893 1.00 63.62 97 PHE A CA 1
ATOM 766 C C . PHE A 1 97 ? -17.611 3.297 2.063 1.00 63.62 97 PHE A C 1
ATOM 768 O O . PHE A 1 97 ? -17.703 3.323 0.839 1.00 63.62 97 PHE A O 1
ATOM 775 N N . LEU A 1 98 ? -17.146 2.223 2.710 1.00 65.00 98 LEU A N 1
ATOM 776 C CA . LEU A 1 98 ? -16.678 0.988 2.071 1.00 65.00 98 LEU A CA 1
ATOM 777 C C . LEU A 1 98 ? -17.816 -0.024 1.899 1.00 65.00 98 LEU A C 1
ATOM 779 O O . LEU A 1 98 ? -17.719 -1.174 2.320 1.00 65.00 98 LEU A O 1
ATOM 783 N N . GLN A 1 99 ? -18.928 0.433 1.318 1.00 63.69 99 GLN A N 1
ATOM 784 C CA . GLN A 1 99 ? -20.095 -0.403 0.998 1.00 63.69 99 GLN A CA 1
ATOM 785 C C . GLN A 1 99 ? -20.680 -1.179 2.203 1.00 63.69 99 GLN A C 1
ATOM 787 O O . GLN A 1 99 ? -21.370 -2.172 2.018 1.00 63.69 99 GLN A O 1
ATOM 792 N N . ALA A 1 100 ? -20.445 -0.703 3.434 1.00 59.25 100 ALA A N 1
ATOM 793 C CA . ALA A 1 100 ? -20.943 -1.279 4.691 1.00 59.25 100 ALA A CA 1
ATOM 794 C C . ALA A 1 100 ? -20.469 -2.713 5.032 1.00 59.25 100 ALA A C 1
ATOM 796 O O . ALA A 1 100 ? -21.093 -3.389 5.855 1.00 59.25 100 ALA A O 1
ATOM 797 N N . GLU A 1 101 ? -19.349 -3.170 4.463 1.00 70.50 101 GLU A N 1
ATOM 798 C CA . GLU A 1 101 ? -18.822 -4.523 4.720 1.00 70.50 101 GLU A CA 1
ATOM 799 C C . GLU A 1 101 ? -17.882 -4.604 5.937 1.00 70.50 101 GLU A C 1
ATOM 801 O O . GLU A 1 101 ? -17.675 -5.679 6.500 1.00 70.50 101 GLU A O 1
ATOM 806 N N . ILE A 1 102 ? -17.377 -3.462 6.419 1.00 76.06 102 ILE A N 1
ATOM 807 C CA . ILE A 1 102 ? -16.728 -3.350 7.732 1.00 76.06 102 ILE A CA 1
ATOM 808 C C . ILE A 1 102 ? -17.778 -2.846 8.726 1.00 76.06 102 ILE A C 1
ATOM 810 O O . ILE A 1 102 ? -18.065 -1.650 8.793 1.00 76.06 102 ILE A O 1
ATOM 814 N N . LYS A 1 103 ? -18.385 -3.777 9.465 1.00 76.31 103 LYS A N 1
ATOM 815 C CA . LYS A 1 103 ? -19.533 -3.531 10.352 1.00 76.31 103 LYS A CA 1
ATOM 816 C C . LYS A 1 103 ? -19.094 -3.232 11.777 1.00 76.31 103 LYS A C 1
ATOM 818 O O . LYS A 1 103 ? -19.620 -2.319 12.405 1.00 76.31 103 LYS A O 1
ATOM 823 N N . SER A 1 104 ? -18.151 -4.021 12.281 1.00 81.44 104 SER A N 1
ATOM 824 C CA . SER A 1 104 ? -17.681 -3.947 13.671 1.00 81.44 104 SER A CA 1
ATOM 825 C C . SER A 1 104 ? -16.322 -3.259 13.778 1.00 81.44 104 SER A C 1
ATOM 827 O O . SER A 1 104 ? -15.977 -2.692 14.814 1.00 81.44 104 SER A O 1
ATOM 829 N N . GLY A 1 105 ? -15.546 -3.338 12.705 1.00 84.62 105 GLY A N 1
ATOM 830 C CA . GLY A 1 105 ? -14.233 -2.755 12.555 1.00 84.62 105 GLY A CA 1
ATOM 831 C C . GLY A 1 105 ? -14.239 -1.263 12.244 1.00 84.62 105 GLY A C 1
ATOM 832 O O . GLY A 1 105 ? -15.275 -0.596 12.200 1.00 84.62 105 GLY A O 1
ATOM 833 N N . ARG A 1 106 ? -13.040 -0.717 12.031 1.00 88.50 106 ARG A N 1
ATOM 834 C CA . ARG A 1 106 ? -12.833 0.710 11.757 1.00 88.50 106 ARG A CA 1
ATOM 835 C C . ARG A 1 106 ? -11.703 0.914 10.760 1.00 88.50 106 ARG A C 1
ATOM 837 O O . ARG A 1 106 ? -10.662 0.277 10.854 1.00 88.50 106 ARG A O 1
ATOM 844 N N . GLN A 1 107 ? -11.893 1.869 9.856 1.00 89.00 107 GLN A N 1
ATOM 845 C CA . GLN A 1 107 ? -10.818 2.469 9.067 1.00 89.00 107 GLN A CA 1
ATOM 846 C C . GLN A 1 107 ? -10.527 3.877 9.579 1.00 89.00 107 GLN A C 1
ATOM 848 O O . GLN A 1 107 ? -11.462 4.679 9.628 1.00 89.00 107 GLN A O 1
ATOM 853 N N . LEU A 1 108 ? -9.281 4.181 9.949 1.00 91.50 108 LEU A N 1
ATOM 854 C CA . LEU A 1 108 ? -8.905 5.447 10.592 1.00 91.50 108 LEU A CA 1
ATOM 855 C C . LEU A 1 108 ? -7.729 6.103 9.871 1.00 91.50 108 LEU A C 1
ATOM 857 O O . LEU A 1 108 ? -6.700 5.473 9.654 1.00 91.50 108 LEU A O 1
ATOM 861 N N . THR A 1 109 ? -7.868 7.379 9.514 1.00 91.81 109 THR A N 1
ATOM 862 C CA . THR A 1 109 ? -6.784 8.136 8.871 1.00 91.81 109 THR A CA 1
ATOM 863 C C . THR A 1 109 ? -5.657 8.414 9.864 1.00 91.81 109 THR A C 1
ATOM 865 O O . THR A 1 109 ? -5.891 8.974 10.936 1.00 91.81 109 THR A O 1
ATOM 868 N N . VAL A 1 110 ? -4.421 8.102 9.476 1.00 92.94 110 VAL A N 1
ATOM 869 C CA . VAL A 1 110 ? -3.226 8.395 10.272 1.00 92.94 110 VAL A CA 1
ATOM 870 C C . VAL A 1 110 ? -2.704 9.773 9.870 1.00 92.94 110 VAL A C 1
ATOM 872 O O . VAL A 1 110 ? -2.091 9.949 8.821 1.00 92.94 110 VAL A O 1
ATOM 875 N N . ARG A 1 111 ? -2.957 10.787 10.704 1.00 90.81 111 ARG A N 1
ATOM 876 C CA . ARG A 1 111 ? -2.579 12.183 10.395 1.00 90.81 111 ARG A CA 1
ATOM 877 C C . ARG A 1 111 ? -1.077 12.451 10.483 1.00 90.81 111 ARG A C 1
ATOM 879 O O . ARG A 1 111 ? -0.579 13.358 9.826 1.00 90.81 111 ARG A O 1
ATOM 886 N N . ARG A 1 112 ? -0.376 11.712 11.344 1.00 92.06 112 ARG A N 1
ATOM 887 C CA . ARG A 1 112 ? 1.064 11.850 11.600 1.00 92.06 112 ARG A CA 1
ATOM 888 C C . ARG A 1 112 ? 1.701 10.461 11.557 1.00 92.06 112 ARG A C 1
ATOM 890 O O . ARG A 1 112 ? 1.854 9.858 12.613 1.00 92.06 112 ARG A O 1
ATOM 897 N N . PRO A 1 113 ? 1.974 9.920 10.360 1.00 94.81 113 PRO A N 1
ATOM 898 C CA . PRO A 1 113 ? 2.565 8.595 10.236 1.00 94.81 113 PRO A CA 1
ATOM 899 C C . PRO A 1 113 ? 3.983 8.555 10.806 1.00 94.81 113 PRO A C 1
ATOM 901 O O . PRO A 1 113 ? 4.729 9.531 10.691 1.00 94.81 113 PRO A O 1
ATOM 904 N N . ASP A 1 114 ? 4.355 7.411 11.379 1.00 96.38 114 ASP A N 1
ATOM 905 C CA . ASP A 1 114 ? 5.709 7.156 11.867 1.00 96.38 114 ASP A CA 1
ATOM 906 C C . ASP A 1 114 ? 6.747 7.354 10.749 1.00 96.38 114 ASP A C 1
ATOM 908 O O . ASP A 1 114 ? 6.642 6.789 9.657 1.00 96.38 114 ASP A O 1
ATOM 912 N N . ALA A 1 115 ? 7.770 8.162 11.023 1.00 96.69 115 ALA A N 1
ATOM 913 C CA . ALA A 1 115 ? 8.756 8.556 10.021 1.00 96.69 115 ALA A CA 1
ATOM 914 C C . ALA A 1 115 ? 9.609 7.379 9.510 1.00 96.69 115 ALA A C 1
ATOM 916 O O . ALA A 1 115 ? 9.999 7.369 8.342 1.00 96.69 115 ALA A O 1
ATOM 917 N N . GLU A 1 116 ? 9.890 6.382 10.355 1.00 96.69 116 GLU A N 1
ATOM 918 C CA . GLU A 1 116 ? 10.646 5.188 9.966 1.00 96.69 116 GLU A CA 1
ATOM 919 C C . GLU A 1 116 ? 9.817 4.324 9.008 1.00 96.69 116 GLU A C 1
ATOM 921 O O . GLU A 1 116 ? 10.341 3.855 7.994 1.00 96.69 116 GLU A O 1
ATOM 926 N N . TYR A 1 117 ? 8.516 4.174 9.277 1.00 96.31 117 TYR A N 1
ATOM 927 C CA . TYR A 1 117 ? 7.591 3.495 8.370 1.00 96.31 117 TYR A CA 1
ATOM 928 C C . TYR A 1 117 ? 7.467 4.219 7.026 1.00 96.31 117 TYR A C 1
ATOM 930 O O . TYR A 1 117 ? 7.585 3.583 5.977 1.00 96.31 117 TYR A O 1
ATOM 938 N N . VAL A 1 118 ? 7.296 5.546 7.038 1.00 96.88 118 VAL A N 1
ATOM 939 C CA . VAL A 1 118 ? 7.220 6.345 5.802 1.00 96.88 118 VAL A CA 1
ATOM 940 C C . VAL A 1 118 ? 8.494 6.200 4.977 1.00 96.88 118 VAL A C 1
ATOM 942 O O . VAL A 1 118 ? 8.417 5.978 3.772 1.00 96.88 118 VAL A O 1
ATOM 945 N N . ASN A 1 119 ? 9.666 6.268 5.609 1.00 96.69 119 ASN A N 1
ATOM 946 C CA . ASN A 1 119 ? 10.933 6.107 4.905 1.00 96.69 119 ASN A CA 1
ATOM 947 C C . ASN A 1 119 ? 11.078 4.707 4.284 1.00 96.69 119 ASN A C 1
ATOM 949 O O . ASN A 1 119 ? 11.508 4.578 3.136 1.00 96.69 119 ASN A O 1
ATOM 953 N N . LEU A 1 120 ? 10.680 3.654 5.009 1.00 95.69 120 LEU A N 1
ATOM 954 C CA . LEU A 1 120 ? 10.674 2.288 4.484 1.00 95.69 120 LEU A CA 1
ATOM 955 C C . LEU A 1 120 ? 9.744 2.152 3.269 1.00 95.69 120 LEU A C 1
ATOM 957 O O . LEU A 1 120 ? 10.139 1.567 2.259 1.00 95.69 120 LEU A O 1
ATOM 961 N N . LEU A 1 121 ? 8.535 2.711 3.356 1.00 95.56 121 LEU A N 1
ATOM 962 C CA . LEU A 1 121 ? 7.555 2.701 2.274 1.00 95.56 121 LEU A CA 1
ATOM 963 C C . LEU A 1 121 ? 8.076 3.438 1.037 1.00 95.56 121 LEU A C 1
ATOM 965 O O . LEU A 1 121 ? 8.043 2.879 -0.056 1.00 95.56 121 LEU A O 1
ATOM 969 N N . LEU A 1 122 ? 8.601 4.654 1.205 1.00 95.88 122 LEU A N 1
ATOM 970 C CA . LEU A 1 122 ? 9.150 5.444 0.100 1.00 95.88 122 LEU A CA 1
ATOM 971 C C . LEU A 1 122 ? 10.371 4.776 -0.534 1.00 95.88 122 LEU A C 1
ATOM 973 O O . LEU A 1 122 ? 10.504 4.801 -1.751 1.00 95.88 122 LEU A O 1
ATOM 977 N N . THR A 1 123 ? 11.211 4.104 0.259 1.00 94.69 123 THR A N 1
ATOM 978 C CA . THR A 1 123 ? 12.327 3.301 -0.267 1.00 94.69 123 THR A CA 1
ATOM 979 C C . THR A 1 123 ? 11.820 2.146 -1.135 1.00 94.69 123 THR A C 1
ATOM 981 O O . THR A 1 123 ? 12.380 1.862 -2.191 1.00 94.69 123 THR A O 1
ATOM 984 N N . CYS A 1 124 ? 10.753 1.465 -0.708 1.00 93.88 124 CYS A N 1
ATOM 985 C CA . CYS A 1 124 ? 10.153 0.378 -1.482 1.00 93.88 124 CYS A CA 1
ATOM 986 C C . CYS A 1 124 ? 9.486 0.889 -2.765 1.00 93.88 124 CYS A C 1
ATOM 988 O O . CYS A 1 124 ? 9.654 0.283 -3.822 1.00 93.88 124 CYS A O 1
ATOM 990 N N . ALA A 1 125 ? 8.759 2.003 -2.671 1.00 92.75 125 ALA A N 1
ATOM 991 C CA . ALA A 1 125 ? 8.118 2.655 -3.805 1.00 92.75 125 ALA A CA 1
ATOM 992 C C . ALA A 1 125 ? 9.148 3.135 -4.833 1.00 92.75 125 ALA A C 1
ATOM 994 O O . ALA A 1 125 ? 8.964 2.895 -6.020 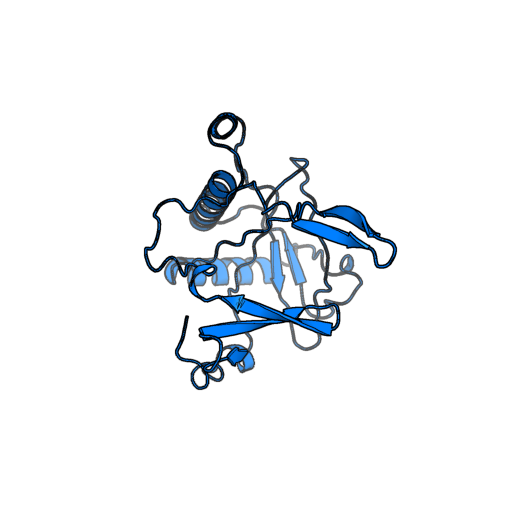1.00 92.75 125 ALA A O 1
ATOM 995 N N . ASP A 1 126 ? 10.259 3.731 -4.390 1.00 90.88 126 ASP A N 1
ATOM 996 C CA . ASP A 1 126 ? 11.332 4.156 -5.288 1.00 90.88 126 ASP A CA 1
ATOM 997 C C . ASP A 1 126 ? 11.991 2.963 -5.989 1.00 90.88 126 ASP A C 1
ATOM 999 O O . ASP A 1 126 ? 12.170 2.994 -7.201 1.00 90.88 126 ASP A O 1
ATOM 1003 N N . ARG A 1 127 ? 12.253 1.858 -5.280 1.00 89.00 127 ARG A N 1
ATOM 1004 C CA . ARG A 1 127 ? 12.757 0.630 -5.920 1.00 89.00 127 ARG A CA 1
ATOM 1005 C C . ARG A 1 127 ? 11.799 0.092 -6.977 1.00 89.00 127 ARG A C 1
ATOM 1007 O O . ARG A 1 127 ? 12.238 -0.279 -8.060 1.00 89.00 127 ARG A O 1
ATOM 1014 N N . LEU A 1 128 ? 10.503 0.049 -6.671 1.00 88.19 128 LEU A N 1
ATOM 1015 C CA . LEU A 1 128 ? 9.495 -0.417 -7.620 1.00 88.19 128 LEU A CA 1
ATOM 1016 C C . LEU A 1 128 ? 9.373 0.534 -8.818 1.00 88.19 128 LEU A C 1
ATOM 1018 O O . LEU A 1 128 ? 9.279 0.079 -9.950 1.00 88.19 128 LEU A O 1
ATOM 1022 N N . ARG A 1 129 ? 9.446 1.846 -8.582 1.00 86.81 129 ARG A N 1
ATOM 1023 C CA . ARG A 1 129 ? 9.485 2.878 -9.621 1.00 86.81 129 ARG A CA 1
ATOM 1024 C C . ARG A 1 129 ? 10.682 2.698 -10.549 1.00 86.81 129 ARG A C 1
ATOM 1026 O O . ARG A 1 129 ? 10.476 2.636 -11.750 1.00 86.81 129 ARG A O 1
ATOM 1033 N N . ARG A 1 130 ? 11.901 2.572 -10.013 1.00 84.75 130 ARG A N 1
ATOM 1034 C CA . ARG A 1 130 ? 13.131 2.339 -10.797 1.00 84.75 130 ARG A CA 1
ATOM 1035 C C . ARG A 1 130 ? 13.069 1.046 -11.614 1.00 84.75 130 ARG A C 1
ATOM 1037 O O . ARG A 1 130 ? 13.717 0.947 -12.643 1.00 84.75 130 ARG A O 1
ATOM 1044 N N . ALA A 1 131 ? 12.303 0.059 -11.150 1.00 81.38 131 ALA A N 1
ATOM 1045 C CA . ALA A 1 131 ? 12.097 -1.183 -11.880 1.00 81.38 131 ALA A CA 1
ATOM 1046 C C . ALA A 1 131 ? 11.108 -1.044 -13.050 1.00 81.38 131 ALA A C 1
ATOM 1048 O O . ALA A 1 131 ? 11.127 -1.903 -13.922 1.00 81.38 131 ALA A O 1
ATOM 1049 N N . ILE A 1 132 ? 10.234 -0.028 -13.044 1.00 78.88 132 ILE A N 1
ATOM 1050 C CA . ILE A 1 132 ? 9.136 0.159 -14.013 1.00 78.88 132 ILE A CA 1
ATOM 1051 C C . ILE A 1 132 ? 9.415 1.304 -14.997 1.00 78.88 132 ILE A C 1
ATOM 1053 O O . ILE A 1 132 ? 8.989 1.230 -16.145 1.00 78.88 132 ILE A O 1
ATOM 1057 N N . VAL A 1 133 ? 10.064 2.374 -14.539 1.00 79.19 133 VAL A N 1
ATOM 1058 C CA . VAL A 1 133 ? 10.368 3.574 -15.330 1.00 79.19 133 VAL A CA 1
ATOM 1059 C C . VAL A 1 133 ? 11.715 3.395 -16.027 1.00 79.19 133 VAL A C 1
ATOM 1061 O O . VAL A 1 133 ? 12.660 2.908 -15.406 1.00 79.19 133 VAL A O 1
ATOM 1064 N N . ASP A 1 134 ? 11.800 3.810 -17.291 1.00 71.94 134 ASP A N 1
ATOM 1065 C CA . ASP A 1 134 ? 13.047 3.793 -18.058 1.00 71.94 134 ASP A CA 1
ATOM 1066 C C . ASP A 1 134 ? 14.130 4.675 -17.413 1.00 71.94 134 ASP A C 1
ATOM 1068 O O . ASP A 1 134 ? 13.845 5.674 -16.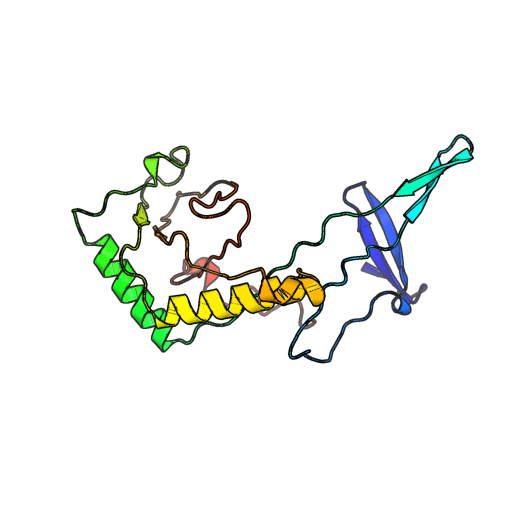748 1.00 71.94 134 ASP A O 1
ATOM 1072 N N . GLU A 1 135 ? 15.400 4.302 -17.606 1.00 70.75 135 GLU A N 1
ATOM 1073 C CA . GLU A 1 135 ? 16.539 4.995 -16.982 1.00 70.75 135 GLU A CA 1
ATOM 1074 C C . GLU A 1 135 ? 16.621 6.477 -17.372 1.00 70.75 135 GLU A C 1
ATOM 1076 O O . GLU A 1 135 ? 17.011 7.295 -16.540 1.00 70.75 135 GLU A O 1
ATOM 1081 N N . ASP A 1 136 ? 16.209 6.819 -18.595 1.00 74.38 136 ASP A N 1
ATOM 1082 C CA . ASP A 1 136 ? 16.247 8.189 -19.115 1.00 74.38 136 ASP A CA 1
ATOM 1083 C C . ASP A 1 136 ? 15.233 9.119 -18.420 1.00 74.38 136 ASP A C 1
ATOM 1085 O O . ASP A 1 136 ? 15.496 10.313 -18.281 1.00 74.38 136 ASP A O 1
ATOM 1089 N N . ASP A 1 137 ? 14.126 8.575 -17.902 1.00 75.56 137 ASP A N 1
ATOM 1090 C CA . ASP A 1 137 ? 13.058 9.347 -17.249 1.00 75.56 137 ASP A CA 1
ATOM 1091 C C . ASP A 1 137 ? 13.151 9.301 -15.711 1.00 75.56 137 ASP A C 1
ATOM 1093 O O . ASP A 1 137 ? 12.319 9.858 -14.989 1.00 75.56 137 ASP A O 1
ATOM 1097 N N . ILE A 1 138 ? 14.154 8.614 -15.158 1.00 72.81 138 ILE A N 1
ATOM 1098 C CA . ILE A 1 138 ? 14.183 8.240 -13.740 1.00 72.81 138 ILE A CA 1
ATOM 1099 C C . ILE A 1 138 ? 14.236 9.445 -12.789 1.00 72.81 138 ILE A C 1
ATOM 1101 O O . ILE A 1 138 ? 13.746 9.341 -11.662 1.00 72.81 138 ILE A O 1
ATOM 1105 N N . ASP A 1 139 ? 14.797 10.568 -13.229 1.00 79.62 139 ASP A N 1
ATOM 1106 C CA . ASP A 1 139 ? 14.940 11.788 -12.429 1.00 79.62 139 ASP A CA 1
ATOM 1107 C C . ASP A 1 139 ? 13.682 12.676 -12.462 1.00 79.62 139 ASP A C 1
ATOM 1109 O O . ASP A 1 139 ? 13.537 13.578 -11.633 1.00 79.62 139 ASP A O 1
ATOM 1113 N N . GLU A 1 140 ? 12.734 12.402 -13.365 1.00 82.88 140 GLU A N 1
ATOM 1114 C CA . GLU A 1 140 ? 11.474 13.151 -13.462 1.00 82.88 140 GLU A CA 1
ATOM 1115 C C . GLU A 1 140 ? 10.441 12.704 -12.420 1.00 82.88 140 GLU A C 1
ATOM 1117 O O . GLU A 1 140 ? 9.536 13.456 -12.046 1.00 82.88 140 GLU A O 1
ATOM 1122 N N . PHE A 1 141 ? 10.585 11.482 -11.903 1.00 83.88 141 PHE A N 1
ATOM 1123 C CA . PHE A 1 141 ? 9.628 10.890 -10.979 1.00 83.88 141 PHE A CA 1
ATOM 1124 C C . PHE A 1 141 ? 10.130 10.904 -9.539 1.00 83.88 141 PHE A C 1
ATOM 1126 O O . PHE A 1 141 ? 11.151 10.309 -9.195 1.00 83.88 141 PHE A O 1
ATOM 1133 N N . LYS A 1 142 ? 9.317 11.476 -8.650 1.00 88.50 142 LYS A N 1
ATOM 1134 C CA . LYS A 1 142 ? 9.529 11.433 -7.203 1.00 88.50 142 LYS A CA 1
ATOM 1135 C C . LYS A 1 142 ? 8.381 10.706 -6.515 1.00 88.50 142 LYS A C 1
ATOM 1137 O O . LYS A 1 142 ? 7.216 11.020 -6.740 1.00 88.50 142 LYS A O 1
ATOM 1142 N N . CYS A 1 143 ? 8.714 9.769 -5.629 1.00 92.00 143 CYS A N 1
ATOM 1143 C CA . CYS A 1 143 ? 7.726 9.153 -4.748 1.00 92.00 143 CYS A CA 1
ATOM 1144 C C . CYS A 1 143 ? 7.471 10.047 -3.530 1.00 92.00 143 CYS A C 1
ATOM 1146 O O . CYS A 1 143 ? 8.406 10.467 -2.844 1.00 92.00 143 CYS A O 1
ATOM 1148 N N . GLU A 1 144 ? 6.201 10.289 -3.225 1.00 94.31 144 GLU A N 1
ATOM 1149 C CA . GLU A 1 144 ? 5.768 10.948 -1.998 1.00 94.31 144 GLU A CA 1
ATOM 1150 C C . GLU A 1 144 ? 4.583 10.214 -1.375 1.00 94.31 144 GLU A C 1
ATOM 1152 O O . GLU A 1 144 ? 3.846 9.493 -2.047 1.00 94.31 144 GLU A O 1
ATOM 1157 N N . LEU A 1 145 ? 4.409 10.380 -0.064 1.00 94.56 145 LEU A N 1
ATOM 1158 C CA . LEU A 1 145 ? 3.275 9.797 0.633 1.00 94.56 145 LEU A CA 1
ATOM 1159 C C . LEU A 1 145 ? 2.025 10.635 0.363 1.00 94.56 145 LEU A C 1
ATOM 1161 O O . LEU A 1 145 ? 1.977 11.816 0.720 1.00 94.56 145 LEU A O 1
ATOM 1165 N N . ASP A 1 146 ? 1.003 10.014 -0.215 1.00 93.81 146 ASP A N 1
ATOM 1166 C CA . ASP A 1 146 ? -0.295 10.653 -0.407 1.00 93.81 146 ASP A CA 1
ATOM 1167 C C . ASP A 1 146 ? -1.152 10.557 0.861 1.00 93.81 146 ASP A C 1
ATOM 1169 O O . ASP A 1 146 ? -1.329 11.544 1.579 1.00 93.81 146 ASP A O 1
ATOM 1173 N N . THR A 1 147 ? -1.615 9.347 1.179 1.00 91.94 147 THR A N 1
ATOM 1174 C CA . THR A 1 147 ? -2.501 9.063 2.311 1.00 91.94 147 THR A CA 1
ATOM 1175 C C . THR A 1 147 ? -2.123 7.750 2.998 1.00 91.94 147 THR A C 1
ATOM 1177 O O . THR A 1 147 ? -1.548 6.847 2.392 1.00 91.94 147 THR A O 1
ATOM 1180 N N . VAL A 1 148 ? -2.427 7.648 4.294 1.00 93.81 148 VAL A N 1
ATOM 1181 C CA . VAL A 1 148 ? -2.235 6.429 5.087 1.00 93.81 148 VAL A CA 1
ATOM 1182 C C . VAL A 1 148 ? -3.363 6.285 6.101 1.00 93.81 148 VAL A C 1
ATOM 1184 O O . VAL A 1 148 ? -3.835 7.260 6.693 1.00 93.81 148 VAL A O 1
ATOM 1187 N N . TRP A 1 149 ? -3.817 5.056 6.293 1.00 93.31 149 TRP A N 1
ATOM 1188 C CA . TRP A 1 149 ? -4.880 4.735 7.230 1.00 93.31 149 TRP A CA 1
ATOM 1189 C C . TRP A 1 149 ? -4.669 3.346 7.820 1.00 93.31 149 TRP A C 1
ATOM 1191 O O . TRP A 1 149 ? -4.021 2.488 7.221 1.00 93.31 149 TRP A O 1
ATOM 1201 N N . THR A 1 150 ? -5.230 3.128 9.003 1.00 93.81 150 THR A N 1
ATOM 1202 C CA . THR A 1 150 ? -5.321 1.804 9.614 1.00 93.81 150 THR A CA 1
ATOM 1203 C C . THR A 1 150 ? -6.635 1.156 9.211 1.00 93.81 150 THR A C 1
ATOM 1205 O O . THR A 1 150 ? -7.642 1.841 9.008 1.00 93.81 150 THR A O 1
ATOM 1208 N N . VAL A 1 151 ? -6.635 -0.170 9.099 1.00 91.75 151 VAL A N 1
ATOM 1209 C CA . VAL A 1 151 ? -7.849 -0.965 8.911 1.00 91.75 151 VAL A CA 1
ATOM 1210 C C . VAL A 1 151 ? -7.889 -2.011 10.017 1.00 91.75 151 VAL A C 1
ATOM 1212 O O . VAL A 1 151 ? -7.029 -2.883 10.095 1.00 91.75 151 VAL A O 1
ATOM 1215 N N . HIS A 1 152 ? -8.899 -1.919 10.872 1.00 90.81 152 HIS A N 1
ATOM 1216 C CA . HIS A 1 152 ? -9.186 -2.888 11.920 1.00 90.81 152 HIS A CA 1
ATOM 1217 C C . HIS A 1 152 ? -10.377 -3.713 11.448 1.00 90.81 152 HIS A C 1
ATOM 1219 O O . HIS A 1 152 ? -11.495 -3.206 11.456 1.00 90.81 152 HIS A O 1
ATOM 1225 N N . GLN A 1 153 ? -10.141 -4.947 11.001 1.00 88.25 153 GLN A N 1
ATOM 1226 C CA . GLN A 1 153 ? -11.198 -5.872 10.583 1.00 88.25 153 GLN A CA 1
ATOM 1227 C C . GLN A 1 153 ? -11.433 -6.902 11.684 1.00 88.25 153 GLN A C 1
ATOM 1229 O O . GLN A 1 153 ? -10.503 -7.594 12.100 1.00 88.25 153 GLN A O 1
ATOM 1234 N N . LEU A 1 154 ? -12.671 -6.995 12.160 1.00 88.50 154 LEU A N 1
ATOM 1235 C CA . LEU A 1 154 ? -13.087 -7.953 13.177 1.00 88.50 154 LEU A CA 1
ATOM 1236 C C . LEU A 1 154 ? -13.856 -9.119 12.542 1.00 88.50 154 LEU A C 1
ATOM 1238 O O . LEU A 1 154 ? -14.060 -9.186 11.330 1.00 88.50 154 LEU A O 1
ATOM 1242 N N . ALA A 1 155 ? -14.262 -10.084 13.368 1.00 88.00 155 ALA A N 1
ATOM 1243 C CA . ALA A 1 155 ? -14.988 -11.258 12.900 1.00 88.00 155 ALA A CA 1
ATOM 1244 C C . ALA A 1 155 ? -16.265 -10.862 12.137 1.00 88.00 155 ALA A C 1
ATOM 1246 O O . ALA A 1 155 ? -17.129 -10.169 12.671 1.00 88.00 155 ALA A O 1
ATOM 1247 N N . GLY A 1 156 ? -16.378 -11.339 10.896 1.00 85.69 156 GLY A N 1
ATOM 1248 C CA . GLY A 1 156 ? -17.505 -11.045 10.011 1.00 85.69 156 GLY A CA 1
ATOM 1249 C C . GLY A 1 156 ? -17.371 -9.756 9.196 1.00 85.69 156 GLY A C 1
ATOM 1250 O O . GLY A 1 156 ? -18.239 -9.512 8.361 1.00 85.69 156 GLY A O 1
ATOM 1251 N N . ASP A 1 157 ? -16.309 -8.970 9.392 1.00 88.31 157 ASP A N 1
ATOM 1252 C CA . ASP A 1 157 ? -15.992 -7.840 8.518 1.00 88.31 157 ASP A CA 1
ATOM 1253 C C . ASP A 1 157 ? -15.279 -8.310 7.246 1.00 88.31 157 ASP A C 1
ATOM 1255 O O . ASP A 1 157 ? -14.472 -9.244 7.262 1.00 88.31 157 ASP A O 1
ATOM 1259 N N . TYR A 1 158 ? -15.512 -7.599 6.150 1.00 83.38 158 TYR A N 1
ATOM 1260 C CA . TYR A 1 158 ? -14.860 -7.832 4.870 1.00 83.38 158 TYR A CA 1
ATOM 1261 C C . TYR A 1 158 ? -14.491 -6.501 4.211 1.00 83.38 158 TYR A C 1
ATOM 1263 O O . TYR A 1 158 ? -15.200 -5.509 4.345 1.00 83.38 158 TYR A O 1
ATOM 1271 N N . ASN A 1 159 ? -13.353 -6.475 3.516 1.00 81.56 159 ASN A N 1
ATOM 1272 C CA . ASN A 1 159 ? -12.945 -5.330 2.710 1.00 81.56 159 ASN A CA 1
ATOM 1273 C C . ASN A 1 159 ? -13.023 -5.758 1.237 1.00 81.56 159 ASN A C 1
ATOM 1275 O O . ASN A 1 159 ? -12.210 -6.591 0.821 1.00 81.56 159 ASN A O 1
ATOM 1279 N N . PRO A 1 160 ? -14.019 -5.282 0.472 1.00 79.62 160 PRO A N 1
ATOM 1280 C CA . PRO A 1 160 ? -14.226 -5.720 -0.900 1.00 79.62 160 PRO A CA 1
ATOM 1281 C C . PRO A 1 160 ? -13.069 -5.323 -1.806 1.00 79.62 160 PRO A C 1
ATOM 1283 O O . PRO A 1 160 ? -12.331 -4.380 -1.528 1.00 79.62 160 PRO A O 1
ATOM 1286 N N . VAL A 1 161 ? -12.927 -6.036 -2.923 1.00 79.50 161 VAL A N 1
ATOM 1287 C CA . VAL A 1 161 ? -11.974 -5.656 -3.970 1.00 79.50 161 VAL A CA 1
ATOM 1288 C C . VAL A 1 161 ? -12.331 -4.262 -4.480 1.00 79.50 161 VAL A C 1
ATOM 1290 O O . VAL A 1 161 ? -13.458 -4.013 -4.905 1.00 79.50 161 VAL A O 1
ATOM 1293 N N . HIS A 1 162 ? -11.360 -3.359 -4.441 1.00 81.56 162 HIS A N 1
ATOM 1294 C CA . HIS A 1 162 ? -11.482 -2.001 -4.948 1.00 81.56 162 HIS A CA 1
ATOM 1295 C C . HIS A 1 162 ? -10.121 -1.499 -5.431 1.00 81.56 162 HIS A C 1
ATOM 1297 O O . HIS A 1 162 ? -9.087 -2.123 -5.189 1.00 81.56 162 HIS A O 1
ATOM 1303 N N . PHE A 1 163 ? -10.134 -0.372 -6.136 1.00 82.00 163 PHE A N 1
ATOM 1304 C CA . PHE A 1 163 ? -8.932 0.346 -6.540 1.00 82.00 163 PHE A CA 1
ATOM 1305 C C . PHE A 1 163 ? -8.729 1.573 -5.650 1.00 82.00 163 PHE A C 1
ATOM 1307 O O . PHE A 1 163 ? -9.679 2.101 -5.067 1.00 82.00 163 PHE A O 1
ATOM 1314 N N . HIS A 1 164 ? -7.487 2.043 -5.575 1.00 85.12 164 HIS A N 1
ATOM 1315 C CA . HIS A 1 164 ? -7.137 3.287 -4.900 1.00 85.12 164 HIS A CA 1
ATOM 1316 C C . HIS A 1 164 ? -6.848 4.379 -5.925 1.00 85.12 164 HIS A C 1
ATOM 1318 O O . HIS A 1 164 ? -6.285 4.122 -6.988 1.00 85.12 164 HIS A O 1
ATOM 1324 N N . THR A 1 165 ? -7.222 5.604 -5.583 1.00 83.06 165 THR A N 1
ATOM 1325 C CA . THR A 1 165 ? -6.895 6.811 -6.345 1.00 83.06 165 THR A CA 1
ATOM 1326 C C . THR A 1 165 ? -6.008 7.700 -5.495 1.00 83.06 165 THR A C 1
ATOM 1328 O O . THR A 1 165 ? -6.253 7.820 -4.294 1.00 83.06 165 THR A O 1
ATOM 1331 N N . ASN A 1 166 ? -5.037 8.361 -6.115 1.00 84.25 166 ASN A N 1
ATOM 1332 C CA . ASN A 1 166 ? -4.209 9.337 -5.418 1.00 84.25 166 ASN A CA 1
ATOM 1333 C C . ASN A 1 166 ? -4.839 10.732 -5.518 1.00 84.25 166 ASN A C 1
ATOM 1335 O O . ASN A 1 166 ? -5.469 11.069 -6.520 1.00 84.25 166 ASN A O 1
ATOM 1339 N N . GLN A 1 167 ? -4.662 11.550 -4.485 1.00 85.62 167 GLN A N 1
ATOM 1340 C CA . GLN A 1 167 ? -5.114 12.943 -4.467 1.00 85.62 167 GLN A CA 1
ATOM 1341 C C . GLN A 1 167 ? -4.075 13.891 -5.071 1.00 85.62 167 GLN A C 1
ATOM 1343 O O . GLN A 1 167 ? -4.438 14.929 -5.620 1.00 85.62 167 GLN A O 1
ATOM 1348 N N . LYS A 1 168 ? -2.788 13.539 -4.965 1.00 86.81 168 LYS A N 1
ATOM 1349 C CA . LYS A 1 168 ? -1.660 14.395 -5.372 1.00 86.81 168 LYS A CA 1
ATOM 1350 C C . LYS A 1 168 ? -1.123 14.120 -6.777 1.00 86.81 168 LYS A C 1
ATOM 1352 O O . LYS A 1 168 ? -0.431 14.968 -7.329 1.00 86.81 168 LYS A O 1
ATOM 1357 N N . ALA A 1 169 ? -1.429 12.960 -7.360 1.00 87.12 169 ALA A N 1
ATOM 1358 C CA . ALA A 1 169 ? -0.880 12.538 -8.648 1.00 87.12 169 ALA A CA 1
ATOM 1359 C C . ALA A 1 169 ? -1.853 11.651 -9.440 1.00 87.12 169 ALA A C 1
ATOM 1361 O O . ALA A 1 169 ? -2.757 11.036 -8.880 1.00 87.12 169 ALA A O 1
ATOM 1362 N N . HIS A 1 170 ? -1.645 11.545 -10.754 1.00 84.69 170 HIS A N 1
ATOM 1363 C CA . HIS A 1 170 ? -2.449 10.673 -11.622 1.00 84.69 170 HIS A CA 1
ATOM 1364 C C . HIS A 1 170 ? -2.100 9.185 -11.482 1.00 84.69 170 HIS A C 1
ATOM 1366 O O . HIS A 1 170 ? -2.937 8.326 -11.743 1.00 84.69 170 HIS A O 1
ATOM 1372 N N . PHE A 1 171 ? -0.879 8.883 -11.051 1.00 84.56 171 PHE A N 1
ATOM 1373 C CA . PHE A 1 171 ? -0.346 7.537 -10.875 1.00 84.56 171 PHE A CA 1
ATOM 1374 C C . PHE A 1 171 ? 0.321 7.426 -9.504 1.00 84.56 171 PHE A C 1
ATOM 1376 O O . PHE A 1 171 ? 0.732 8.425 -8.914 1.00 84.56 171 PHE A O 1
ATOM 1383 N N . GLY A 1 172 ? 0.402 6.209 -8.975 1.00 89.25 172 GLY A N 1
ATOM 1384 C CA . GLY A 1 172 ? 1.019 5.954 -7.681 1.00 89.25 172 GLY A CA 1
ATOM 1385 C C . GLY A 1 172 ? 0.955 4.484 -7.301 1.00 89.25 172 GLY A C 1
ATOM 1386 O O . GLY A 1 172 ? 0.353 3.670 -8.001 1.00 89.25 172 GLY A O 1
ATOM 1387 N N . PHE A 1 173 ? 1.579 4.158 -6.176 1.00 91.25 173 PHE A N 1
ATOM 1388 C CA . PHE A 1 173 ? 1.632 2.802 -5.643 1.00 91.25 173 PHE A CA 1
ATOM 1389 C C . PHE A 1 173 ? 0.747 2.679 -4.407 1.00 91.25 173 PHE A C 1
ATOM 1391 O O . PHE A 1 173 ? 0.700 3.578 -3.570 1.00 91.25 173 PHE A O 1
ATOM 1398 N N . SER A 1 174 ? 0.095 1.529 -4.259 1.00 92.31 174 SER A N 1
A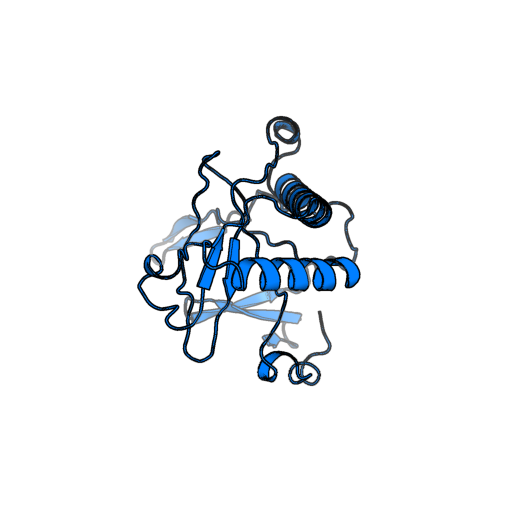TOM 1399 C CA . SER A 1 174 ? -0.604 1.144 -3.034 1.00 92.31 174 SER A CA 1
ATOM 1400 C C . SER A 1 174 ? 0.174 0.057 -2.302 1.00 92.31 174 SER A C 1
ATOM 1402 O O . SER A 1 174 ? 0.745 -0.836 -2.928 1.00 92.31 174 SER A O 1
ATOM 1404 N N . SER A 1 175 ? 0.148 0.088 -0.974 1.00 93.62 175 SER A N 1
ATOM 1405 C CA . SER A 1 175 ? 0.774 -0.936 -0.136 1.00 93.62 175 SER A CA 1
ATOM 1406 C C . SER A 1 175 ? -0.099 -1.253 1.068 1.00 93.62 175 SER A C 1
ATOM 1408 O O . SER A 1 175 ? -0.878 -0.406 1.504 1.00 93.62 175 SER A O 1
ATOM 1410 N N . PHE A 1 176 ? 0.087 -2.435 1.644 1.00 93.75 176 PHE A N 1
ATOM 1411 C CA . PHE A 1 176 ? -0.509 -2.810 2.919 1.00 93.75 176 PHE A CA 1
ATOM 1412 C C . PHE A 1 176 ? 0.541 -3.460 3.821 1.00 93.75 176 PHE A C 1
ATOM 1414 O O . PHE A 1 176 ? 1.473 -4.117 3.351 1.00 93.75 176 PHE A O 1
ATOM 1421 N N . LEU A 1 177 ? 0.367 -3.288 5.130 1.00 94.25 177 LEU A N 1
ATOM 1422 C CA . LEU A 1 177 ? 1.185 -3.908 6.162 1.00 94.25 177 LEU A CA 1
ATOM 1423 C C . LEU A 1 177 ? 0.275 -4.640 7.146 1.00 94.25 177 LEU A C 1
ATOM 1425 O O . LEU A 1 177 ? -0.619 -4.042 7.739 1.00 94.25 177 LEU A O 1
ATOM 1429 N N . HIS A 1 178 ? 0.532 -5.928 7.354 1.00 92.62 178 HIS A N 1
ATOM 1430 C CA . HIS A 1 178 ? -0.129 -6.686 8.410 1.00 92.62 178 HIS A CA 1
ATOM 1431 C C . HIS A 1 178 ? 0.561 -6.420 9.752 1.00 92.62 178 HIS A C 1
ATOM 1433 O O . HIS A 1 178 ? 1.721 -6.790 9.933 1.00 92.62 178 HIS A O 1
ATOM 1439 N N . LEU A 1 179 ? -0.161 -5.796 10.686 1.00 92.25 179 LEU A N 1
ATOM 1440 C CA . LEU A 1 179 ? 0.311 -5.549 12.055 1.00 92.25 179 LEU A CA 1
ATOM 1441 C C . LEU A 1 179 ? -0.107 -6.659 13.023 1.00 92.25 179 LEU A C 1
ATOM 1443 O O . LEU A 1 179 ? 0.704 -7.113 13.828 1.00 92.25 179 LEU A O 1
ATOM 1447 N N . GLN A 1 180 ? -1.355 -7.118 12.902 1.00 90.06 180 GLN A N 1
ATOM 1448 C CA . GLN A 1 180 ? -1.916 -8.245 13.640 1.00 90.06 180 GLN A CA 1
ATOM 1449 C C . GLN A 1 180 ? -2.692 -9.133 12.679 1.00 90.06 180 GLN A C 1
ATOM 1451 O O . GLN A 1 180 ? -3.351 -8.651 11.757 1.00 90.06 180 GLN A O 1
ATOM 1456 N N . LEU A 1 181 ? -2.610 -10.439 12.906 1.00 88.94 181 LEU A N 1
ATOM 1457 C CA . LEU A 1 181 ? -3.369 -11.433 12.168 1.00 88.94 181 LEU A CA 1
ATOM 1458 C C . LEU A 1 181 ? -4.208 -12.255 13.152 1.00 88.94 181 LEU A C 1
ATOM 1460 O O . LEU A 1 181 ? -3.772 -12.495 14.282 1.00 88.94 181 LEU A O 1
ATOM 1464 N N . PRO A 1 182 ? -5.405 -12.703 12.747 1.00 84.31 182 PRO A N 1
ATOM 1465 C CA . PRO A 1 182 ? -6.199 -13.608 13.560 1.00 84.31 182 PRO A CA 1
ATOM 1466 C C . PRO A 1 182 ? -5.433 -14.932 13.783 1.00 84.31 182 PRO A C 1
ATOM 1468 O O . PRO A 1 182 ? -4.697 -15.367 12.891 1.00 84.31 182 PRO A O 1
ATOM 1471 N N . PRO A 1 183 ? -5.597 -15.614 14.935 1.00 83.56 183 PRO A N 1
ATOM 1472 C CA . PRO A 1 183 ? -4.835 -16.823 15.282 1.00 83.56 183 PRO A CA 1
ATOM 1473 C C . PRO A 1 183 ? -4.853 -17.932 14.216 1.00 83.56 183 PRO A C 1
ATOM 1475 O O . PRO A 1 183 ? -3.883 -18.679 14.065 1.00 83.56 183 PRO A O 1
ATOM 1478 N N . GLN A 1 184 ? -5.945 -18.007 13.452 1.00 82.44 184 GLN A N 1
ATOM 1479 C CA . GLN A 1 184 ? -6.149 -18.928 12.333 1.00 82.44 184 GLN A CA 1
ATOM 1480 C C . GLN A 1 184 ? -5.136 -18.719 11.193 1.00 82.44 184 GLN A C 1
ATOM 1482 O O . GLN A 1 184 ? -4.868 -19.654 10.447 1.00 82.44 184 GLN A O 1
ATOM 1487 N N . LEU A 1 185 ? -4.571 -17.513 11.064 1.00 78.44 185 LEU A N 1
ATOM 1488 C CA . LEU A 1 185 ? -3.537 -17.160 10.085 1.00 78.44 185 LEU A CA 1
ATOM 1489 C C . LEU A 1 185 ? -2.126 -17.116 10.700 1.00 78.44 185 LEU A C 1
ATOM 1491 O O . LEU A 1 185 ? -1.141 -17.155 9.969 1.00 78.44 185 LEU A O 1
ATOM 1495 N N . CYS A 1 186 ? -2.016 -17.057 12.032 1.00 68.56 186 CYS A N 1
ATOM 1496 C CA . CYS A 1 186 ? -0.736 -17.031 12.754 1.00 68.56 186 CYS A CA 1
ATOM 1497 C C . CYS A 1 186 ? -0.090 -18.415 12.908 1.00 68.56 186 CYS A C 1
ATOM 1499 O O . CYS A 1 186 ? 1.108 -18.522 13.171 1.00 68.56 186 CYS A O 1
ATOM 1501 N N . SER A 1 187 ? -0.877 -19.483 12.794 1.00 55.25 187 SER A N 1
ATOM 1502 C CA . SER A 1 187 ? -0.407 -20.849 13.000 1.00 55.25 187 SER A CA 1
ATOM 1503 C C . SER A 1 187 ? 0.222 -21.404 11.723 1.00 55.25 187 SER A C 1
ATOM 1505 O O . SER A 1 187 ? -0.266 -21.208 10.615 1.00 55.25 187 SER A O 1
ATOM 1507 N N . ALA A 1 188 ? 1.333 -22.111 11.896 1.00 48.78 188 ALA A N 1
ATOM 1508 C CA . ALA A 1 188 ? 2.199 -22.698 10.884 1.00 48.78 188 ALA A CA 1
ATOM 1509 C C . ALA A 1 188 ? 1.551 -23.798 9.998 1.00 48.78 188 ALA A C 1
ATOM 1511 O O . ALA A 1 188 ? 2.181 -24.814 9.723 1.00 48.78 188 ALA A O 1
ATOM 1512 N N . ASN A 1 189 ? 0.335 -23.592 9.485 1.00 42.84 189 ASN A N 1
ATOM 1513 C CA . ASN A 1 189 ? -0.360 -24.480 8.544 1.00 42.84 189 ASN A CA 1
ATOM 1514 C C . ASN A 1 189 ? -0.036 -24.208 7.062 1.00 42.84 189 ASN A C 1
ATOM 1516 O O . ASN A 1 189 ? -0.667 -24.782 6.180 1.00 42.84 189 ASN A O 1
ATOM 1520 N N . GLN A 1 190 ? 0.989 -23.401 6.770 1.00 46.53 190 GLN A N 1
ATOM 1521 C CA . GLN A 1 190 ? 1.640 -23.378 5.450 1.00 46.53 190 GLN A CA 1
ATOM 1522 C C . GLN A 1 190 ? 3.075 -23.928 5.464 1.00 46.53 190 GLN A C 1
ATOM 1524 O O . GLN A 1 190 ? 3.737 -23.931 4.434 1.00 46.53 190 GLN A O 1
ATOM 1529 N N . ARG A 1 191 ? 3.566 -24.452 6.597 1.00 40.72 191 ARG A N 1
ATOM 1530 C CA . ARG A 1 191 ? 4.907 -25.063 6.691 1.00 40.72 191 ARG A CA 1
ATOM 1531 C C . ARG A 1 191 ? 4.959 -26.559 6.331 1.00 40.72 191 ARG A C 1
ATOM 1533 O O . ARG A 1 191 ? 5.917 -27.220 6.706 1.00 40.72 191 ARG A O 1
ATOM 1540 N N . SER A 1 192 ? 3.975 -27.124 5.622 1.00 39.06 192 SER A N 1
ATOM 1541 C CA . SER A 1 192 ? 3.988 -28.573 5.320 1.00 39.06 192 SER A CA 1
ATOM 1542 C C . SER A 1 192 ? 3.699 -29.007 3.883 1.00 39.06 192 SER A C 1
ATOM 1544 O O . SER A 1 192 ? 3.667 -30.211 3.635 1.00 39.06 192 SER A O 1
ATOM 1546 N N . ARG A 1 193 ? 3.568 -28.106 2.899 1.00 34.50 193 ARG A N 1
ATOM 1547 C CA . ARG A 1 193 ? 3.591 -28.508 1.480 1.00 34.50 193 ARG A CA 1
ATOM 1548 C C . ARG A 1 193 ? 4.226 -27.427 0.612 1.00 34.50 193 ARG A C 1
ATOM 1550 O O . ARG A 1 193 ? 3.575 -26.432 0.325 1.00 34.50 193 ARG A O 1
ATOM 1557 N N . ARG A 1 194 ? 5.429 -27.737 0.121 1.00 35.75 194 ARG A N 1
ATOM 1558 C CA . ARG A 1 194 ? 6.327 -26.960 -0.752 1.00 35.75 194 ARG A CA 1
ATOM 1559 C C . ARG A 1 194 ? 7.389 -26.166 0.004 1.00 35.75 194 ARG A C 1
ATOM 1561 O O . ARG A 1 194 ? 7.336 -24.949 0.119 1.00 35.75 194 ARG A O 1
ATOM 1568 N N . ASP A 1 195 ? 8.405 -26.905 0.436 1.00 37.25 195 ASP A N 1
ATOM 1569 C CA . ASP A 1 195 ? 9.760 -26.527 0.045 1.00 37.25 195 ASP A CA 1
ATOM 1570 C C . ASP A 1 195 ? 9.778 -26.307 -1.480 1.00 37.25 195 ASP A C 1
ATOM 1572 O O . ASP A 1 195 ? 9.323 -27.176 -2.231 1.00 37.25 195 ASP A O 1
ATOM 1576 N N . GLY A 1 196 ? 10.257 -25.145 -1.923 1.00 31.42 196 GLY A N 1
ATOM 1577 C CA . GLY A 1 196 ? 10.543 -24.862 -3.330 1.00 31.42 196 GLY A CA 1
ATOM 1578 C C . GLY A 1 196 ? 10.002 -23.522 -3.830 1.00 31.42 196 GLY A C 1
ATOM 1579 O O . GLY A 1 196 ? 8.820 -23.442 -4.163 1.00 31.42 196 GLY A O 1
ATOM 1580 N N . ALA A 1 197 ? 10.941 -22.577 -3.972 1.00 29.22 197 ALA A N 1
ATOM 1581 C CA . ALA A 1 197 ? 10.879 -21.243 -4.591 1.00 29.22 197 ALA A CA 1
ATOM 1582 C C . ALA A 1 197 ? 10.274 -20.107 -3.747 1.00 29.22 197 ALA A C 1
ATOM 1584 O O . ALA A 1 197 ? 9.033 -20.006 -3.624 1.00 29.22 197 ALA A O 1
#

Organism: Noctiluca scintillans (NCBI:txid2966)

Secondary structure (DSSP, 8-state):
-EETTTTEEEEE-TTS-EEEEEGGG-----S--SS----S-PPPEEEE-TTS-EEEE-----------PPPHHHHHHHHHHHHHHHH-TT--B-GGGTTT--SS-EEEE-SS--HHHHHHHHHHHHHHHHHHS-GGGTTT--------EEEE--TT----------SS-SS-------S---HHHHSSTTSSS----

Foldseek 3Di:
DQDPVQCFDFDQDPVRDTDTDHVVNPDPPPDPDPQAADDQFDPWDWDADPVGDIDTDGPRDDDDDDDDDDDPVVLVVVVVVVVVLVPDPPFDFPCVVQVCLQPPKGKGWDPDDDPVVQVVVQVRQLSVLSNPDDPVCSVVDHDDDQTDIDIGHDPRGDRDDDDDQGPPDRDGDDDDDDSDDDVVVVDPPVVPPDPDD

Radius of gyration: 22.08 Å; chains: 1; bounding box: 42×50×64 Å

Sequence (197 aa):
SWDVDRGGWEVFLSSGETKSILAENLHLVDQVEVEPKLSIFGCEVHGALSQGDRFDLWPLVYSGFIRTRVPERLLIRLNVECDELLAERASLSHAPFLQAEIKSGRQLTVRRPDAEYVNLLLTCADRLRRAIVDEDDIDEFKCELDTVWTVHQLAGDYNPVHFHTNQKAHFGFSSFLHLQLPPQLCSANQRSRRDGA